Protein AF-A0A0B6YFX5-F1 (afdb_monomer_lite)

InterPro domains:
  IPR004012 RUN domain [PF02759] (64-202)
  IPR004012 RUN domain [PS50826] (56-204)
  IPR037213 RUN domain superfamily [G3DSA:1.20.58.900] (8-102)
  IPR037213 RUN domain superfamily [G3DSA:1.20.58.900] (124-204)
  IPR037213 RUN domain superfamily [SSF140741] (17-202)
  IPR047278 DENN domain-containing protein 5A/B [PTHR46070] (10-203)

Sequence (204 aa):
VCSSDLAGIAQIAQTNWKFVETLLKECKTKTKKMLVEKMGQEAVELGHSDANITGVEENTLIASLCDLLERIWSHGLQTKKGKSAVWSHLLSYQEVEECNEMNKPVDPKTLTPDLSISGPDPDKQEKNHEKTHRRKGSQGRIELPVLRPMPKSLLSDMKKIQQMSDIHTDVGKTRALIRLALERKMLSVYLKQLLSDTDLLRSL

Foldseek 3Di:
DDPVVVVVVVVVVVVLVVVVVVLVVVLVVLVVVLVCLVVVCVVCVVDDDDPVVSVVVNLVSLVVVLVSVQCVQPPPDPDDDFPGSVLVLLVVVLVVVVVVVVPPPPPPPPDDPPPDDDDDDDDDDDDDDDDDDDPDDPPPPVPDPPPDPDDPDLNVLLVVLVPDPVQDGSSSSSSSSSVVCVVVVNNVVNVCSSVVPVVSSVVD

Structure (mmCIF, N/CA/C/O backbone):
data_AF-A0A0B6YFX5-F1
#
_entry.id   AF-A0A0B6YFX5-F1
#
loop_
_atom_site.group_PDB
_atom_site.id
_atom_site.type_symbol
_atom_site.label_atom_id
_atom_site.label_alt_id
_atom_site.label_comp_id
_atom_site.label_asym_id
_atom_site.label_entity_id
_atom_site.label_seq_id
_atom_site.pdbx_PDB_ins_code
_atom_site.Cartn_x
_atom_site.Cartn_y
_atom_site.Cartn_z
_atom_site.occupancy
_atom_site.B_iso_or_equiv
_atom_site.auth_seq_id
_atom_site.auth_comp_id
_atom_site.auth_asym_id
_atom_site.auth_atom_id
_atom_site.pdbx_PDB_model_num
ATOM 1 N N . VAL A 1 1 ? 2.478 -5.183 -39.245 1.00 51.78 1 VAL A N 1
ATOM 2 C CA . VAL A 1 1 ? 3.367 -5.112 -38.064 1.00 51.78 1 VAL A CA 1
ATOM 3 C C . VAL A 1 1 ? 4.676 -5.758 -38.473 1.00 51.78 1 VAL A C 1
ATOM 5 O O . VAL A 1 1 ? 4.645 -6.918 -38.871 1.00 51.78 1 VAL A O 1
ATOM 8 N N . CYS A 1 2 ? 5.769 -5.001 -38.540 1.00 58.41 2 CYS A N 1
ATOM 9 C CA . CYS A 1 2 ? 7.053 -5.517 -39.022 1.00 58.41 2 CYS A CA 1
ATOM 10 C C . CYS A 1 2 ? 7.667 -6.457 -37.967 1.00 58.41 2 CYS A C 1
ATOM 12 O O . CYS A 1 2 ? 7.432 -6.275 -36.774 1.00 58.41 2 CYS A O 1
ATOM 14 N N . SER A 1 3 ? 8.467 -7.455 -38.365 1.00 61.69 3 SER A N 1
ATOM 15 C CA . SER A 1 3 ? 9.110 -8.401 -37.426 1.00 61.69 3 SER A CA 1
ATOM 16 C C . SER A 1 3 ? 9.966 -7.717 -36.346 1.00 61.69 3 SER A C 1
ATOM 18 O O . SER A 1 3 ? 10.130 -8.262 -35.257 1.00 61.69 3 SER A O 1
ATOM 20 N N . SER A 1 4 ? 10.463 -6.508 -36.618 1.00 62.56 4 SER A N 1
ATOM 21 C CA . SER A 1 4 ? 11.172 -5.640 -35.671 1.00 62.56 4 SER A CA 1
ATOM 22 C C . SER A 1 4 ? 10.288 -5.121 -34.528 1.00 62.56 4 SER A C 1
ATOM 24 O O . SER A 1 4 ? 10.755 -5.031 -33.394 1.00 62.56 4 SER A O 1
ATOM 26 N N . ASP A 1 5 ? 9.005 -4.848 -34.783 1.00 66.38 5 ASP A N 1
ATOM 27 C CA . ASP A 1 5 ? 8.073 -4.330 -33.770 1.00 66.38 5 ASP A CA 1
ATOM 28 C C . ASP A 1 5 ? 7.673 -5.427 -32.776 1.00 66.38 5 ASP A C 1
ATOM 30 O O . ASP A 1 5 ? 7.571 -5.188 -31.573 1.00 66.38 5 ASP A O 1
ATOM 34 N N . LEU A 1 6 ? 7.509 -6.663 -33.260 1.00 70.75 6 LEU A N 1
ATOM 35 C CA . LEU A 1 6 ? 7.171 -7.811 -32.416 1.00 70.75 6 LEU A CA 1
ATOM 36 C C . LEU A 1 6 ? 8.328 -8.193 -31.477 1.00 70.75 6 LEU A C 1
ATOM 38 O O . LEU A 1 6 ? 8.091 -8.535 -30.319 1.00 70.75 6 LEU A O 1
ATOM 42 N N . ALA A 1 7 ? 9.575 -8.078 -31.946 1.00 72.75 7 ALA A N 1
ATOM 43 C CA . ALA A 1 7 ? 10.765 -8.270 -31.117 1.00 72.75 7 ALA A CA 1
ATOM 44 C C . ALA A 1 7 ? 10.886 -7.191 -30.024 1.00 72.75 7 ALA A C 1
ATOM 46 O O . ALA A 1 7 ? 11.187 -7.514 -28.874 1.00 72.75 7 ALA A O 1
ATOM 47 N N . GLY A 1 8 ? 10.573 -5.930 -30.350 1.00 74.31 8 GLY A N 1
ATOM 48 C CA . GLY A 1 8 ? 10.506 -4.841 -29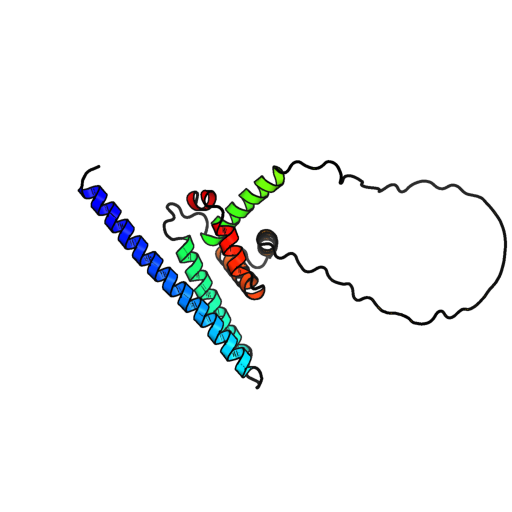.371 1.00 74.31 8 GLY A CA 1
ATOM 49 C C . GLY A 1 8 ? 9.449 -5.084 -28.288 1.00 74.31 8 GLY A C 1
ATOM 50 O O . GLY A 1 8 ? 9.747 -4.976 -27.099 1.00 74.31 8 GLY A O 1
ATOM 51 N N . ILE A 1 9 ? 8.240 -5.504 -28.679 1.00 77.50 9 ILE A N 1
ATOM 52 C CA . ILE A 1 9 ? 7.153 -5.849 -27.744 1.00 77.50 9 ILE A CA 1
ATOM 53 C C . ILE A 1 9 ? 7.555 -7.024 -26.838 1.00 77.50 9 ILE A C 1
ATOM 55 O O . ILE A 1 9 ? 7.334 -6.973 -25.626 1.00 77.50 9 ILE A O 1
ATOM 59 N N . ALA A 1 10 ? 8.195 -8.058 -27.392 1.00 74.56 10 ALA A N 1
ATOM 60 C CA . ALA A 1 10 ? 8.667 -9.210 -26.624 1.00 74.56 10 ALA A CA 1
ATOM 61 C C . ALA A 1 10 ? 9.759 -8.830 -25.606 1.00 74.56 10 ALA A C 1
ATOM 63 O O . ALA A 1 10 ? 9.741 -9.303 -24.468 1.00 74.56 10 ALA A O 1
ATOM 64 N N . GLN A 1 11 ? 10.676 -7.933 -25.975 1.00 78.50 11 GLN A N 1
ATOM 65 C CA . GLN A 1 11 ? 11.730 -7.450 -25.082 1.00 78.50 11 GLN A CA 1
ATOM 66 C C . GLN A 1 11 ? 11.170 -6.585 -23.939 1.00 78.50 11 GLN A C 1
ATOM 68 O O . GLN A 1 11 ? 11.599 -6.717 -22.786 1.00 78.50 11 GLN A O 1
ATOM 73 N N . ILE A 1 12 ? 10.176 -5.739 -24.228 1.00 77.31 12 ILE A N 1
ATOM 74 C CA . ILE A 1 12 ? 9.452 -4.959 -23.214 1.00 77.31 12 ILE A CA 1
ATOM 75 C C . ILE A 1 12 ? 8.723 -5.905 -22.251 1.00 77.31 12 ILE A C 1
ATOM 77 O O . ILE A 1 12 ? 8.867 -5.776 -21.036 1.00 77.31 12 ILE A O 1
ATOM 81 N N . ALA A 1 13 ? 8.019 -6.915 -22.771 1.00 77.56 13 ALA A N 1
ATOM 82 C CA . ALA A 1 13 ? 7.333 -7.914 -21.953 1.00 77.56 13 ALA A CA 1
ATOM 83 C C . ALA A 1 13 ? 8.302 -8.696 -21.048 1.00 77.56 13 ALA A C 1
ATOM 85 O O . ALA A 1 13 ? 8.028 -8.883 -19.862 1.00 77.56 13 ALA A O 1
ATOM 86 N N . GLN A 1 14 ? 9.468 -9.094 -21.566 1.00 75.75 14 GLN A N 1
ATOM 87 C CA . GLN A 1 14 ? 10.497 -9.785 -20.785 1.00 75.75 14 GLN A CA 1
ATOM 88 C C . GLN A 1 14 ? 11.071 -8.900 -19.667 1.00 75.75 14 GLN A C 1
ATOM 90 O O . GLN A 1 14 ? 11.333 -9.380 -18.561 1.00 75.75 14 GLN A O 1
ATOM 95 N N . THR A 1 15 ? 11.259 -7.610 -19.942 1.00 78.62 15 THR A N 1
ATOM 96 C CA . THR A 1 15 ? 11.746 -6.637 -18.954 1.00 78.62 15 THR A CA 1
ATOM 97 C C . THR A 1 15 ? 10.712 -6.428 -17.848 1.00 78.62 15 THR A C 1
ATOM 99 O O . THR A 1 15 ? 11.051 -6.513 -16.666 1.00 78.62 15 THR A O 1
ATOM 102 N N . ASN A 1 16 ? 9.440 -6.273 -18.222 1.00 79.50 16 ASN A N 1
ATOM 103 C CA . ASN A 1 16 ? 8.329 -6.150 -17.279 1.00 79.50 16 ASN A CA 1
ATOM 104 C C . ASN A 1 16 ? 8.193 -7.405 -16.406 1.00 79.50 16 ASN A C 1
ATOM 106 O O . ASN A 1 16 ? 8.024 -7.298 -15.194 1.00 79.50 16 ASN A O 1
ATOM 110 N N . TRP A 1 17 ? 8.333 -8.600 -16.988 1.00 81.88 17 TRP A N 1
ATOM 111 C CA . TRP A 1 17 ? 8.275 -9.854 -16.234 1.00 81.88 17 TRP A CA 1
ATOM 112 C C . TRP A 1 17 ? 9.372 -9.947 -15.166 1.00 81.88 17 TRP A C 1
ATOM 114 O O . TRP A 1 17 ? 9.088 -10.254 -14.008 1.00 81.88 17 TRP A O 1
ATOM 124 N N . LYS A 1 18 ? 10.622 -9.621 -15.519 1.00 83.62 18 LYS A N 1
ATOM 125 C CA . LYS A 1 18 ? 11.747 -9.600 -14.564 1.00 83.62 18 LYS A CA 1
ATOM 126 C C . LYS A 1 18 ? 11.529 -8.594 -13.432 1.00 83.62 18 LYS A C 1
ATOM 128 O O . LYS A 1 18 ? 11.888 -8.865 -12.282 1.00 83.62 18 LYS A O 1
ATOM 133 N N . PHE A 1 19 ? 10.929 -7.447 -13.741 1.00 80.50 19 PHE A N 1
ATOM 134 C CA . PHE A 1 19 ? 10.575 -6.450 -12.737 1.00 80.50 19 PHE A CA 1
ATOM 135 C C . PHE A 1 19 ? 9.508 -6.982 -11.770 1.00 80.50 19 PHE A C 1
ATOM 137 O O . PHE A 1 19 ? 9.697 -6.919 -10.555 1.00 80.50 19 PHE A O 1
ATOM 144 N N . VAL A 1 20 ? 8.439 -7.594 -12.290 1.00 83.56 20 VAL A N 1
ATOM 145 C CA . VAL A 1 20 ? 7.385 -8.223 -11.475 1.00 83.56 20 VAL A CA 1
ATOM 146 C C . VAL A 1 20 ? 7.952 -9.330 -10.584 1.00 83.56 20 VAL A C 1
ATOM 148 O O . VAL A 1 20 ? 7.633 -9.387 -9.397 1.00 83.56 20 VAL A O 1
ATOM 151 N N . GLU A 1 21 ? 8.839 -10.178 -11.109 1.00 83.12 21 GLU A N 1
ATOM 152 C CA . GLU A 1 21 ? 9.480 -11.235 -10.320 1.00 83.12 21 GLU A CA 1
ATOM 153 C C . GLU A 1 21 ? 10.307 -10.656 -9.159 1.00 83.12 21 GLU A C 1
ATOM 155 O O . GLU A 1 21 ? 10.260 -11.160 -8.033 1.00 83.12 21 GLU A O 1
ATOM 160 N N . THR A 1 22 ? 11.029 -9.564 -9.417 1.00 84.62 22 THR A N 1
ATOM 161 C CA . THR A 1 22 ? 11.789 -8.835 -8.393 1.00 84.62 22 THR A CA 1
ATOM 162 C C . THR A 1 22 ? 10.863 -8.277 -7.314 1.00 84.62 22 THR A C 1
ATOM 164 O O . THR A 1 22 ? 11.087 -8.530 -6.129 1.00 84.62 22 THR A O 1
ATOM 167 N N . LEU A 1 23 ? 9.775 -7.606 -7.702 1.00 80.38 23 LEU A N 1
ATOM 168 C CA . LEU A 1 23 ? 8.783 -7.078 -6.759 1.00 80.38 23 LEU A CA 1
ATOM 169 C C . LEU A 1 23 ? 8.149 -8.178 -5.902 1.00 80.38 23 LEU A C 1
ATOM 171 O O . LEU A 1 23 ? 7.944 -7.989 -4.701 1.00 80.38 23 LEU A O 1
ATOM 175 N N . LEU A 1 24 ? 7.871 -9.344 -6.488 1.00 80.00 24 LEU A N 1
ATOM 176 C CA . LEU A 1 24 ? 7.297 -10.475 -5.763 1.00 80.00 24 LEU A CA 1
ATOM 177 C C . LEU A 1 24 ? 8.280 -11.039 -4.726 1.00 80.00 24 LEU A C 1
ATOM 179 O O . LEU A 1 24 ? 7.893 -11.314 -3.585 1.00 80.00 24 LEU A O 1
ATOM 183 N N . LYS A 1 25 ? 9.562 -11.172 -5.091 1.00 83.81 25 LYS A N 1
ATOM 184 C CA . LYS A 1 25 ? 10.632 -11.581 -4.164 1.00 83.81 25 LYS A CA 1
ATOM 185 C C . LYS A 1 25 ? 10.799 -10.574 -3.028 1.00 83.81 25 LYS A C 1
ATOM 187 O O . LYS A 1 25 ? 10.916 -10.979 -1.867 1.00 83.81 25 LYS A O 1
ATOM 192 N N . GLU A 1 26 ? 10.761 -9.279 -3.333 1.00 81.75 26 GLU A N 1
ATOM 193 C CA . GLU A 1 26 ? 10.805 -8.213 -2.330 1.00 81.75 26 GLU A CA 1
ATOM 194 C C . GLU A 1 26 ? 9.597 -8.267 -1.389 1.00 81.75 26 GLU A C 1
ATOM 196 O O . GLU A 1 26 ? 9.778 -8.200 -0.174 1.00 81.75 26 GLU A O 1
ATOM 201 N N . CYS A 1 27 ? 8.386 -8.460 -1.921 1.00 82.12 27 CYS A N 1
ATOM 202 C CA . CYS A 1 27 ? 7.162 -8.595 -1.131 1.00 82.12 27 CYS A CA 1
ATOM 203 C C . CYS A 1 27 ? 7.275 -9.756 -0.140 1.00 82.12 27 CYS A C 1
ATOM 205 O O . CYS A 1 27 ? 7.153 -9.556 1.070 1.00 82.12 27 CYS A O 1
ATOM 207 N N . LYS A 1 28 ? 7.633 -10.948 -0.633 1.00 81.06 28 LYS A N 1
ATOM 208 C CA . LYS A 1 28 ? 7.832 -12.139 0.201 1.00 81.06 28 LYS A CA 1
ATOM 209 C C . LYS A 1 28 ? 8.868 -11.899 1.300 1.00 81.06 28 LYS A C 1
ATOM 211 O O . LYS A 1 28 ? 8.647 -12.274 2.451 1.00 81.06 28 LYS A O 1
ATOM 216 N N . THR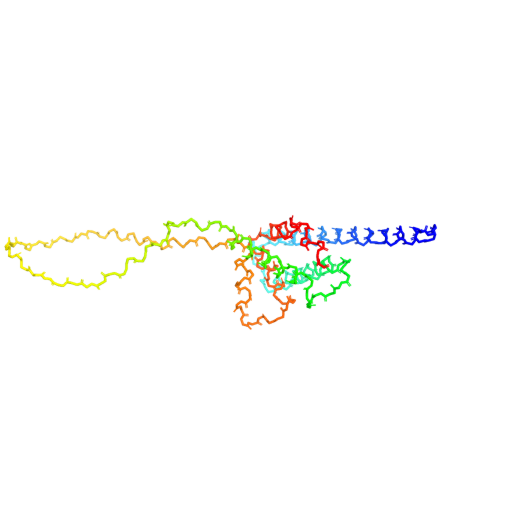 A 1 29 ? 9.994 -11.280 0.950 1.00 82.25 29 THR A N 1
ATOM 217 C CA . THR A 1 29 ? 11.095 -11.022 1.888 1.00 82.25 29 THR A CA 1
ATOM 218 C C . THR A 1 29 ? 10.681 -10.027 2.967 1.00 82.25 29 THR A C 1
ATOM 220 O O . THR A 1 29 ? 10.908 -10.286 4.149 1.00 82.25 29 THR A O 1
ATOM 223 N N . LYS A 1 30 ? 10.015 -8.929 2.593 1.00 83.12 30 LYS A N 1
ATOM 224 C CA . LYS A 1 30 ? 9.526 -7.919 3.541 1.00 83.12 30 LYS A CA 1
ATOM 225 C C . LYS A 1 30 ? 8.467 -8.486 4.478 1.00 83.12 30 LYS A C 1
ATOM 227 O O . LYS A 1 30 ? 8.591 -8.305 5.684 1.00 83.12 30 LYS A O 1
ATOM 232 N N . THR A 1 31 ? 7.487 -9.229 3.962 1.00 83.31 31 THR A N 1
ATOM 233 C CA . THR A 1 31 ? 6.466 -9.873 4.802 1.00 83.31 31 THR A CA 1
ATOM 234 C C . THR A 1 31 ? 7.090 -10.879 5.764 1.00 83.31 31 THR A C 1
ATOM 236 O O . THR A 1 31 ? 6.763 -10.866 6.948 1.00 83.31 31 THR A O 1
ATOM 239 N N . LYS A 1 32 ? 8.029 -11.713 5.293 1.00 83.12 32 LYS A N 1
ATOM 240 C CA . LYS A 1 32 ? 8.751 -12.647 6.167 1.00 83.12 32 LYS A CA 1
ATOM 241 C C . LYS A 1 32 ? 9.506 -11.901 7.264 1.00 83.12 32 LYS A C 1
ATOM 243 O O . LYS A 1 32 ? 9.400 -12.299 8.417 1.00 83.12 32 LYS A O 1
ATOM 248 N N . LYS A 1 33 ? 10.229 -10.830 6.922 1.00 82.31 33 LYS A N 1
ATOM 249 C CA . LYS A 1 33 ? 10.948 -10.016 7.907 1.00 82.31 33 LYS A CA 1
ATOM 250 C C . LYS A 1 33 ? 9.983 -9.443 8.947 1.00 82.31 33 LYS A C 1
ATOM 252 O O . LYS A 1 33 ? 10.187 -9.681 10.124 1.00 82.31 33 LYS A O 1
ATOM 257 N N . MET A 1 34 ? 8.886 -8.812 8.525 1.00 82.94 34 MET A N 1
ATOM 258 C CA . MET A 1 34 ? 7.868 -8.286 9.449 1.00 82.94 34 MET A CA 1
ATOM 259 C C . MET A 1 34 ? 7.321 -9.346 10.415 1.00 82.94 34 MET A C 1
ATOM 261 O O . MET A 1 34 ? 7.100 -9.042 11.581 1.00 82.94 34 MET A O 1
ATOM 265 N N . LEU A 1 35 ? 7.115 -10.585 9.956 1.00 81.31 35 LEU A N 1
ATOM 266 C CA . LEU A 1 35 ? 6.654 -11.682 10.813 1.00 81.31 35 LEU A CA 1
ATOM 267 C C . LEU A 1 35 ? 7.738 -12.181 11.773 1.00 81.31 35 LEU A C 1
ATOM 269 O O . LEU A 1 35 ? 7.441 -12.409 12.939 1.00 81.31 35 LEU A O 1
ATOM 273 N N . VAL A 1 36 ? 8.975 -12.353 11.296 1.00 80.12 36 VAL A N 1
ATOM 274 C CA . VAL A 1 36 ? 10.094 -12.837 12.121 1.00 80.12 36 VAL A CA 1
ATOM 275 C C . VAL A 1 36 ? 10.438 -11.836 13.216 1.00 80.12 36 VAL A C 1
ATOM 277 O O . VAL A 1 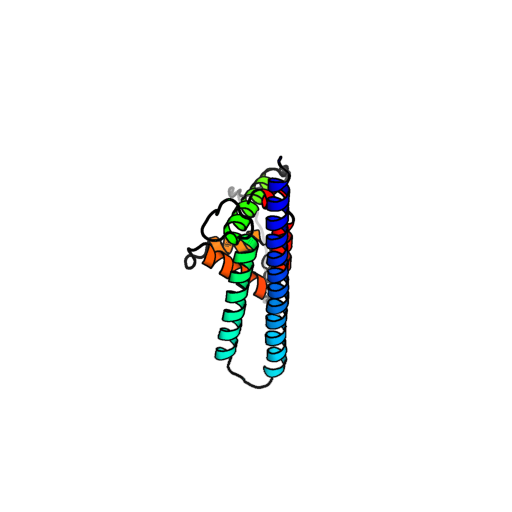36 ? 10.565 -12.255 14.357 1.00 80.12 36 VAL A O 1
ATOM 280 N N . GLU A 1 37 ? 10.527 -10.543 12.896 1.00 73.94 37 GLU A N 1
ATOM 281 C CA . GLU A 1 37 ? 10.770 -9.496 13.900 1.00 73.94 37 GLU A CA 1
ATOM 282 C C . GLU A 1 37 ? 9.645 -9.494 14.945 1.00 73.94 37 GLU A C 1
ATOM 284 O O . GLU A 1 37 ? 9.906 -9.508 16.142 1.00 73.94 37 GLU A O 1
ATOM 289 N N . LYS A 1 38 ? 8.380 -9.603 14.509 1.00 72.19 38 LYS A N 1
ATOM 290 C CA . LYS A 1 38 ? 7.233 -9.660 15.425 1.00 72.19 38 LYS A CA 1
ATOM 291 C C . LYS A 1 38 ? 7.245 -10.900 16.329 1.00 72.19 38 LYS A C 1
ATOM 293 O O . LYS A 1 38 ? 6.971 -10.785 17.515 1.00 72.19 38 LYS A O 1
ATOM 298 N N . MET A 1 39 ? 7.582 -12.075 15.794 1.00 65.31 39 MET A N 1
ATOM 299 C CA . MET A 1 39 ? 7.657 -13.322 16.571 1.00 65.31 39 MET A CA 1
ATOM 300 C C . MET A 1 39 ? 8.883 -13.382 17.492 1.00 65.31 39 MET A C 1
ATOM 302 O O . MET A 1 39 ? 8.775 -13.852 18.620 1.00 65.31 39 MET A O 1
ATOM 306 N N . GLY A 1 40 ? 10.048 -12.928 17.019 1.00 62.69 40 GLY A N 1
ATOM 307 C CA . GLY A 1 40 ? 11.262 -12.819 17.831 1.00 62.69 40 GLY A CA 1
ATOM 308 C C . GLY A 1 40 ? 11.058 -11.862 19.001 1.00 62.69 40 GLY A C 1
ATOM 309 O O . GLY A 1 40 ? 11.519 -12.139 20.103 1.00 62.69 40 GLY A O 1
ATOM 310 N N . GLN A 1 41 ? 10.276 -10.805 18.783 1.00 60.75 41 GLN A N 1
ATOM 311 C CA . GLN A 1 41 ? 9.894 -9.860 19.819 1.00 60.75 41 GLN A CA 1
ATOM 312 C C . GLN A 1 41 ? 8.892 -10.446 20.822 1.00 60.75 41 GLN A C 1
ATOM 314 O O . GLN A 1 41 ? 9.146 -10.348 22.017 1.00 60.75 41 GLN A O 1
ATOM 319 N N . GLU A 1 42 ? 7.818 -11.115 20.379 1.00 57.00 42 GLU A N 1
ATOM 320 C CA . GLU A 1 42 ? 6.856 -11.782 21.285 1.00 57.00 42 GLU A CA 1
ATOM 321 C C . GLU A 1 42 ? 7.544 -12.829 22.193 1.00 57.00 42 GLU A C 1
ATOM 323 O O . GLU A 1 42 ? 7.102 -13.070 23.315 1.00 57.00 42 GLU A O 1
ATOM 328 N N . ALA A 1 43 ? 8.658 -13.422 21.742 1.00 56.66 43 ALA A N 1
ATOM 329 C CA . ALA A 1 43 ? 9.479 -14.334 22.541 1.00 56.66 43 ALA A CA 1
ATOM 330 C C . ALA A 1 43 ? 10.387 -13.627 23.575 1.00 56.66 43 ALA A C 1
ATOM 332 O O . ALA A 1 43 ? 10.733 -14.235 24.588 1.00 56.66 43 ALA A O 1
ATOM 333 N N . VAL A 1 44 ? 10.772 -12.366 23.339 1.00 53.66 44 VAL A N 1
ATOM 334 C CA . VAL A 1 44 ? 11.653 -11.561 24.212 1.00 53.66 44 VAL A CA 1
ATOM 335 C C . VAL A 1 44 ? 10.856 -10.673 25.179 1.00 53.66 44 VAL A C 1
ATOM 337 O O . VAL A 1 44 ? 11.320 -10.414 26.285 1.00 53.66 44 VAL A O 1
ATOM 340 N N . GLU A 1 45 ? 9.626 -10.277 24.839 1.00 54.19 45 GLU A N 1
ATOM 341 C CA . GLU A 1 45 ? 8.757 -9.382 25.633 1.00 54.19 45 GLU A CA 1
ATOM 342 C C . GLU A 1 45 ? 8.329 -9.948 27.007 1.00 54.19 45 GLU A C 1
ATOM 344 O O . GLU A 1 45 ? 7.735 -9.244 27.821 1.00 54.19 45 GLU A O 1
ATOM 349 N N . LEU A 1 46 ? 8.696 -11.197 27.316 1.00 56.31 46 LEU A N 1
ATOM 350 C CA . LEU A 1 46 ? 8.611 -11.789 28.657 1.00 56.31 46 LEU A CA 1
ATOM 351 C C . LEU A 1 46 ? 9.753 -11.347 29.602 1.00 56.31 46 LEU A C 1
ATOM 353 O O . LEU A 1 46 ? 9.728 -11.691 30.785 1.00 56.31 46 LEU A O 1
ATOM 357 N N . GLY A 1 47 ? 10.729 -10.567 29.122 1.00 58.72 47 GLY A N 1
ATOM 358 C CA . GLY A 1 47 ? 11.778 -9.929 29.920 1.00 58.72 47 GLY A CA 1
ATOM 359 C C . GLY A 1 47 ? 12.055 -8.506 29.426 1.00 58.72 47 GLY A C 1
ATOM 360 O O . GLY A 1 47 ? 12.608 -8.327 28.347 1.00 58.72 47 GLY A O 1
ATOM 361 N N . HIS A 1 48 ? 11.644 -7.503 30.212 1.00 64.44 48 HIS A N 1
ATOM 362 C CA . HIS A 1 48 ? 11.727 -6.056 29.941 1.00 64.44 48 HIS A CA 1
ATOM 363 C C . HIS A 1 48 ? 12.775 -5.626 28.896 1.00 64.44 48 HIS A C 1
ATOM 365 O O . HIS A 1 48 ? 13.974 -5.666 29.166 1.00 64.44 48 HIS A O 1
ATOM 371 N N . SER A 1 49 ? 12.313 -5.153 27.736 1.00 47.78 49 SER A N 1
ATOM 372 C CA . SER A 1 49 ? 13.135 -4.461 26.735 1.00 47.78 49 SER A CA 1
ATOM 373 C C . SER A 1 49 ? 12.333 -3.311 26.115 1.00 47.78 49 SER A C 1
ATOM 375 O O . SER A 1 49 ? 11.149 -3.464 25.821 1.00 47.78 49 SER A O 1
ATOM 377 N N . ASP A 1 50 ? 12.975 -2.153 25.967 1.00 48.81 50 ASP A N 1
ATOM 378 C CA . ASP A 1 50 ? 12.383 -0.846 25.665 1.00 48.81 50 ASP A CA 1
ATOM 379 C C . ASP A 1 50 ? 11.511 -0.796 24.396 1.00 48.81 50 ASP A C 1
ATOM 381 O O . ASP A 1 50 ? 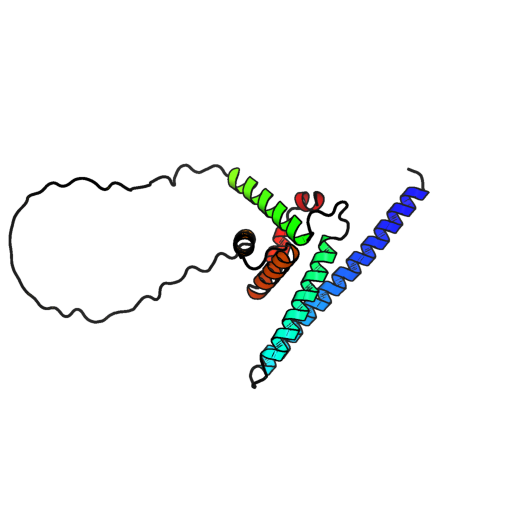11.996 -0.942 23.271 1.00 48.81 50 ASP A O 1
ATOM 385 N N . ALA A 1 51 ? 10.234 -0.433 24.565 1.00 52.31 51 ALA A N 1
ATOM 386 C CA . ALA A 1 51 ? 9.269 -0.200 23.481 1.00 52.31 51 ALA A CA 1
ATOM 387 C C . ALA A 1 51 ? 9.693 0.896 22.469 1.00 52.31 51 ALA A C 1
ATOM 389 O O . ALA A 1 51 ? 9.119 1.019 21.385 1.00 52.31 51 ALA A O 1
ATOM 390 N N . ASN A 1 52 ? 10.700 1.710 22.805 1.00 50.09 52 ASN A N 1
ATOM 391 C CA . ASN A 1 52 ? 11.143 2.838 21.984 1.00 50.09 52 ASN A CA 1
ATOM 392 C C . ASN A 1 52 ? 12.037 2.440 20.797 1.00 50.09 52 ASN A C 1
ATOM 394 O O . ASN A 1 52 ? 12.007 3.130 19.780 1.00 50.09 52 ASN A O 1
ATOM 398 N N . ILE A 1 53 ? 12.823 1.362 20.895 1.00 53.09 53 ILE A N 1
ATOM 399 C CA . ILE A 1 53 ? 13.693 0.906 19.790 1.00 53.09 53 ILE A CA 1
ATOM 400 C C . ILE A 1 53 ? 12.872 0.072 18.792 1.00 53.09 53 ILE A C 1
ATOM 402 O O . ILE A 1 53 ? 12.978 0.255 17.578 1.00 53.09 53 ILE A O 1
ATOM 406 N N . THR A 1 54 ? 11.955 -0.751 19.301 1.00 58.84 54 THR A N 1
ATOM 407 C CA . THR A 1 54 ? 11.080 -1.637 18.516 1.00 58.84 54 THR A CA 1
ATOM 408 C C . THR A 1 54 ? 10.050 -0.871 17.680 1.00 58.84 54 THR A C 1
ATOM 410 O O . THR A 1 54 ? 9.821 -1.204 16.515 1.00 58.84 54 THR A O 1
ATOM 413 N N . GLY A 1 55 ? 9.494 0.225 18.210 1.00 66.44 55 GLY A N 1
ATOM 414 C CA . GLY A 1 55 ? 8.569 1.083 17.462 1.00 66.44 55 GLY A CA 1
ATOM 415 C C . GLY A 1 55 ? 9.201 1.750 16.231 1.00 66.44 55 GLY A C 1
ATOM 416 O O . GLY A 1 55 ? 8.522 1.969 15.223 1.00 66.44 55 GLY A O 1
ATOM 417 N N . VAL A 1 56 ? 10.506 2.048 16.268 1.00 75.81 56 VAL A N 1
ATOM 418 C CA . VAL A 1 56 ? 11.238 2.655 15.139 1.00 75.81 56 VAL A CA 1
ATOM 419 C C . VAL A 1 56 ? 11.479 1.634 14.025 1.00 75.81 56 VAL A C 1
ATOM 421 O O . VAL A 1 56 ? 11.294 1.947 12.841 1.00 75.81 56 VAL A O 1
ATOM 424 N N . GLU A 1 57 ? 11.837 0.402 14.383 1.00 77.56 57 GLU A N 1
ATOM 425 C CA . GLU A 1 57 ? 12.038 -0.684 13.421 1.00 77.56 57 GLU A CA 1
ATOM 426 C C . GLU A 1 57 ? 10.727 -1.081 12.735 1.00 77.56 57 GLU A C 1
ATOM 428 O O . GLU A 1 57 ? 10.678 -1.164 11.502 1.00 77.56 57 GLU A O 1
ATOM 433 N N . GLU A 1 58 ? 9.634 -1.217 13.493 1.00 78.25 58 GLU A N 1
ATOM 434 C CA . GLU A 1 58 ? 8.304 -1.482 12.935 1.00 78.25 58 GLU A CA 1
ATOM 435 C C . GLU A 1 58 ? 7.875 -0.370 11.966 1.00 78.25 58 GLU A C 1
ATOM 437 O O . GLU A 1 58 ? 7.421 -0.643 10.849 1.00 78.25 58 GLU A O 1
ATOM 442 N N . ASN A 1 59 ? 8.072 0.898 12.340 1.00 85.81 59 ASN A N 1
ATOM 443 C CA . ASN A 1 59 ? 7.734 2.032 11.481 1.00 85.81 59 ASN A CA 1
ATOM 444 C C . ASN A 1 59 ? 8.532 2.013 10.169 1.00 85.81 59 ASN A C 1
ATOM 446 O O . ASN A 1 59 ? 7.973 2.242 9.094 1.00 85.81 59 ASN A O 1
ATOM 450 N N . THR A 1 60 ? 9.815 1.657 10.239 1.00 88.88 60 THR A N 1
ATOM 451 C CA . THR A 1 60 ? 10.683 1.523 9.062 1.00 88.88 60 THR A CA 1
ATOM 452 C C . THR A 1 60 ? 10.214 0.392 8.144 1.00 88.88 60 THR A C 1
ATOM 454 O O . THR A 1 60 ? 10.167 0.554 6.920 1.00 88.88 60 THR A O 1
ATOM 457 N N . LEU A 1 61 ? 9.807 -0.749 8.709 1.00 85.81 61 LEU A N 1
ATOM 458 C CA . LEU A 1 61 ? 9.268 -1.866 7.932 1.00 85.81 61 LEU A CA 1
ATOM 459 C C . LEU A 1 61 ? 7.969 -1.481 7.220 1.00 85.81 61 LEU A C 1
ATOM 461 O O . LEU A 1 61 ? 7.856 -1.725 6.013 1.00 85.81 61 LEU A O 1
ATOM 465 N N . ILE A 1 62 ? 7.042 -0.827 7.926 1.00 89.00 62 ILE A N 1
ATOM 466 C CA . ILE A 1 62 ? 5.774 -0.335 7.368 1.00 89.00 62 ILE A CA 1
ATOM 467 C C . ILE A 1 62 ? 6.031 0.684 6.256 1.00 89.00 62 ILE A C 1
ATOM 469 O O . ILE A 1 62 ? 5.441 0.563 5.182 1.00 89.00 62 ILE A O 1
ATOM 473 N N . ALA A 1 63 ? 6.933 1.647 6.465 1.00 91.12 63 ALA A N 1
ATOM 474 C CA . ALA A 1 63 ? 7.305 2.621 5.440 1.00 91.12 63 ALA A CA 1
ATOM 475 C C . ALA A 1 63 ? 7.821 1.917 4.176 1.00 91.12 63 ALA A C 1
ATOM 477 O O . ALA A 1 63 ? 7.323 2.157 3.077 1.00 91.12 63 ALA A O 1
ATOM 478 N N . SER A 1 64 ? 8.730 0.952 4.344 1.00 90.44 64 SER A N 1
ATOM 479 C CA . SER A 1 64 ? 9.298 0.202 3.223 1.00 90.44 64 SER A CA 1
ATOM 480 C C . SER A 1 64 ? 8.280 -0.690 2.496 1.00 90.44 64 SER A C 1
ATOM 482 O O . SER A 1 64 ? 8.449 -0.974 1.307 1.00 90.44 64 SER A O 1
ATOM 484 N N . LEU A 1 65 ? 7.241 -1.159 3.196 1.00 89.88 65 LEU A N 1
ATOM 485 C CA . LEU A 1 65 ? 6.120 -1.881 2.598 1.00 89.88 65 LEU A CA 1
ATOM 486 C C . LEU A 1 65 ? 5.244 -0.930 1.780 1.00 89.88 65 LEU A C 1
ATOM 488 O O . LEU A 1 65 ? 4.872 -1.276 0.662 1.00 89.88 65 LEU A O 1
ATOM 492 N N . CYS A 1 66 ? 4.952 0.262 2.305 1.00 93.06 66 CYS A N 1
ATOM 493 C CA . CYS A 1 66 ? 4.184 1.277 1.586 1.00 93.06 66 CYS A CA 1
ATOM 494 C C . CYS A 1 66 ? 4.880 1.666 0.277 1.00 93.06 66 CYS A C 1
ATOM 496 O O . CYS A 1 66 ? 4.241 1.665 -0.769 1.00 93.06 66 CYS A O 1
ATOM 498 N N . ASP A 1 67 ? 6.192 1.902 0.308 1.00 92.69 67 ASP A N 1
ATOM 499 C CA . ASP A 1 67 ? 6.955 2.253 -0.896 1.00 92.69 67 ASP A CA 1
ATOM 500 C C . ASP A 1 67 ? 7.024 1.086 -1.904 1.00 92.69 67 ASP A C 1
ATOM 502 O O . ASP A 1 67 ? 7.058 1.296 -3.117 1.00 92.69 67 ASP A O 1
ATOM 506 N N . LEU A 1 68 ? 7.031 -0.168 -1.430 1.00 90.75 68 LEU A N 1
ATOM 507 C CA . LEU A 1 68 ? 6.924 -1.337 -2.308 1.00 90.75 68 LEU A CA 1
ATOM 508 C C . LEU A 1 68 ? 5.543 -1.419 -2.973 1.00 90.75 68 LEU A C 1
ATOM 510 O O . LEU A 1 68 ? 5.475 -1.633 -4.180 1.00 90.75 68 LEU A O 1
ATOM 514 N N . LEU A 1 69 ? 4.460 -1.245 -2.213 1.00 90.56 69 LEU A N 1
ATOM 515 C CA . LEU A 1 69 ? 3.101 -1.245 -2.759 1.00 90.56 69 LEU A CA 1
ATOM 516 C C . LEU A 1 69 ? 2.927 -0.108 -3.770 1.00 90.56 69 LEU A C 1
ATOM 518 O O . LEU A 1 69 ? 2.417 -0.332 -4.860 1.00 90.56 69 LEU A O 1
ATOM 522 N N . GLU A 1 70 ? 3.455 1.077 -3.486 1.00 93.00 70 GLU A N 1
ATOM 523 C CA . GLU A 1 70 ? 3.415 2.199 -4.424 1.00 93.00 70 GLU A CA 1
ATOM 524 C C . GLU A 1 70 ? 4.123 1.870 -5.750 1.00 93.00 70 GLU A C 1
ATOM 526 O O . GLU A 1 70 ? 3.588 2.150 -6.824 1.00 93.00 70 GLU A O 1
ATOM 531 N N . ARG A 1 71 ? 5.283 1.195 -5.699 1.00 90.19 71 ARG A N 1
ATOM 532 C CA . ARG A 1 71 ? 5.984 0.712 -6.903 1.00 90.19 71 ARG A CA 1
ATOM 533 C C . ARG A 1 71 ? 5.205 -0.362 -7.657 1.00 90.19 71 ARG A C 1
ATOM 535 O O . ARG A 1 71 ? 5.222 -0.343 -8.883 1.00 90.19 71 ARG A O 1
ATOM 542 N N . ILE A 1 72 ? 4.544 -1.279 -6.947 1.00 89.69 72 ILE A N 1
ATOM 543 C CA . ILE A 1 72 ? 3.706 -2.320 -7.559 1.00 89.69 72 ILE A CA 1
ATOM 544 C C . ILE A 1 72 ? 2.532 -1.674 -8.303 1.00 89.69 72 ILE A C 1
ATOM 546 O O . ILE A 1 72 ? 2.333 -1.971 -9.475 1.00 89.69 72 ILE A O 1
ATOM 550 N N . TRP A 1 73 ? 1.794 -0.764 -7.660 1.00 89.69 73 TRP A N 1
ATOM 551 C CA . TRP A 1 73 ? 0.636 -0.100 -8.275 1.00 89.69 73 TRP A CA 1
ATOM 552 C C . TRP A 1 73 ? 1.032 0.873 -9.381 1.00 89.69 73 TRP A C 1
ATOM 554 O O . TRP A 1 73 ? 0.290 1.032 -10.340 1.00 89.69 73 TRP A O 1
ATOM 564 N N . SER A 1 74 ? 2.195 1.517 -9.274 1.00 89.56 74 SER A N 1
ATOM 565 C CA . SER A 1 74 ? 2.684 2.432 -10.311 1.00 89.56 74 SER A CA 1
ATOM 566 C C . SER A 1 74 ? 3.244 1.713 -11.540 1.00 89.56 74 SER A C 1
ATOM 568 O O . SER A 1 74 ? 3.519 2.357 -12.555 1.00 89.56 74 SER A O 1
ATOM 570 N N . HIS A 1 75 ? 3.477 0.402 -11.460 1.00 86.69 75 HIS A N 1
ATOM 571 C CA . HIS A 1 75 ? 4.071 -0.349 -12.554 1.00 86.69 75 HIS A CA 1
ATOM 572 C C . HIS A 1 75 ? 3.084 -0.522 -13.708 1.00 86.69 75 HIS A C 1
ATOM 574 O O . HIS A 1 75 ? 1.990 -1.047 -13.534 1.00 86.69 75 HIS A O 1
ATOM 580 N N . GLY A 1 76 ? 3.501 -0.132 -14.913 1.00 75.12 76 GLY A N 1
ATOM 581 C CA . GLY A 1 76 ? 2.699 -0.312 -16.123 1.00 75.12 76 GLY A CA 1
ATOM 582 C C . GLY A 1 76 ? 1.542 0.678 -16.284 1.00 75.12 76 GLY A C 1
ATOM 583 O O . GLY A 1 76 ? 0.840 0.592 -17.292 1.00 75.12 76 GLY A O 1
ATOM 584 N N . LEU A 1 77 ? 1.375 1.635 -15.359 1.00 80.06 77 LEU A N 1
ATOM 585 C CA . LEU A 1 77 ? 0.420 2.731 -15.527 1.00 80.06 77 LEU A CA 1
ATOM 586 C C . LEU A 1 77 ? 0.845 3.619 -16.692 1.00 80.06 77 LEU A C 1
ATOM 588 O O . LEU A 1 77 ? 1.954 4.157 -16.709 1.00 80.06 77 LEU A O 1
ATOM 592 N N . GLN A 1 78 ? -0.061 3.795 -17.649 1.00 68.81 78 GLN A N 1
ATOM 593 C CA . GLN A 1 78 ? 0.166 4.662 -18.807 1.00 68.81 78 GLN A CA 1
ATOM 594 C C . GLN A 1 78 ? 0.002 6.140 -18.434 1.00 68.81 78 GLN A C 1
ATOM 596 O O . GLN A 1 78 ? 0.678 7.008 -18.984 1.00 68.81 78 GLN A O 1
ATOM 601 N N . THR A 1 79 ? -0.854 6.429 -17.450 1.00 74.94 79 THR A N 1
ATOM 602 C CA . THR A 1 79 ? -1.095 7.778 -16.930 1.00 74.94 79 THR A CA 1
ATOM 603 C C . THR A 1 79 ? -1.071 7.776 -15.410 1.00 74.94 79 THR A C 1
ATOM 605 O O . THR A 1 79 ? -1.759 6.984 -14.774 1.00 74.94 79 THR A O 1
ATOM 608 N N . LYS A 1 80 ? -0.303 8.684 -14.800 1.00 76.38 80 LYS A N 1
ATOM 609 C CA . LYS A 1 80 ? -0.307 8.846 -13.342 1.00 76.38 80 LYS A CA 1
ATOM 610 C C . LYS A 1 80 ? -1.505 9.694 -12.920 1.00 76.38 80 LYS A C 1
ATOM 612 O O . LYS A 1 80 ? -1.534 10.892 -13.192 1.00 76.38 80 LYS A O 1
ATOM 617 N N . LYS A 1 81 ? -2.472 9.077 -12.242 1.00 78.31 81 LYS A N 1
ATOM 618 C CA . LYS A 1 81 ? -3.553 9.774 -11.532 1.00 78.31 81 LYS A CA 1
ATOM 619 C C . LYS A 1 81 ? -3.093 10.048 -10.094 1.00 78.31 81 LYS A C 1
ATOM 621 O O . LYS A 1 81 ? -2.612 9.140 -9.423 1.00 78.31 81 LYS A O 1
ATOM 626 N N . GLY A 1 82 ? -3.206 11.298 -9.642 1.00 83.94 82 GLY A N 1
ATOM 627 C CA . GLY A 1 82 ? -2.880 11.697 -8.265 1.00 83.94 82 GLY A CA 1
ATOM 628 C C . GLY A 1 82 ? -1.400 11.561 -7.867 1.00 83.94 82 GLY A C 1
ATOM 629 O O . GLY A 1 82 ? -0.517 11.353 -8.702 1.00 83.94 82 GLY A O 1
ATOM 630 N N . LYS A 1 83 ? -1.117 11.721 -6.564 1.00 88.88 83 LYS A N 1
ATOM 631 C CA . LYS A 1 83 ? 0.246 11.593 -5.995 1.00 88.88 83 LYS A CA 1
ATOM 632 C C . LYS A 1 83 ? 0.571 10.180 -5.490 1.00 88.88 83 LYS A C 1
ATOM 634 O O . LYS A 1 83 ? 1.738 9.892 -5.244 1.00 88.88 83 LYS A O 1
ATOM 639 N N . SER A 1 84 ? -0.444 9.329 -5.325 1.00 92.19 84 SER A N 1
ATOM 640 C CA . SER A 1 84 ? -0.322 7.902 -5.001 1.00 92.19 84 SER A CA 1
ATOM 641 C C . SER A 1 84 ? -1.218 7.104 -5.949 1.00 92.19 84 SER A C 1
ATOM 643 O O . SER A 1 84 ? -2.430 7.327 -6.005 1.00 92.19 84 SER A O 1
ATOM 645 N N . ALA A 1 85 ? -0.620 6.178 -6.691 1.00 92.44 85 ALA A N 1
ATOM 646 C CA . ALA A 1 85 ? -1.306 5.215 -7.542 1.00 92.44 85 ALA A CA 1
ATOM 647 C C . ALA A 1 85 ? -2.203 4.291 -6.710 1.00 92.44 85 ALA A C 1
ATOM 649 O O . ALA A 1 85 ? -3.329 3.993 -7.106 1.00 92.44 85 ALA A O 1
ATOM 650 N N . VAL A 1 86 ? -1.733 3.898 -5.520 1.00 92.88 86 VAL A N 1
ATOM 651 C CA . VAL A 1 86 ? -2.520 3.090 -4.578 1.00 92.88 86 VAL A CA 1
ATOM 652 C C . VAL A 1 86 ? -3.761 3.859 -4.129 1.00 92.88 86 VAL A C 1
ATOM 654 O O . VAL A 1 86 ? -4.867 3.330 -4.218 1.00 92.88 86 VAL A O 1
ATOM 657 N N . TRP A 1 87 ? -3.600 5.114 -3.688 1.00 94.44 87 TRP A N 1
ATOM 658 C CA . TRP A 1 87 ? -4.731 5.933 -3.237 1.00 94.44 87 TRP A CA 1
ATOM 659 C C . TRP A 1 87 ? -5.724 6.214 -4.360 1.00 94.44 87 TRP A C 1
ATOM 661 O O . TRP A 1 87 ? -6.929 6.147 -4.147 1.00 94.44 87 TRP A O 1
ATOM 671 N N . SER A 1 88 ? -5.227 6.490 -5.565 1.00 92.62 88 SER A N 1
ATOM 672 C CA . SER A 1 88 ? -6.088 6.755 -6.717 1.00 92.62 88 SER A CA 1
ATOM 673 C C . SER A 1 88 ? -6.926 5.532 -7.080 1.00 92.62 88 SER A C 1
ATOM 675 O O . SER A 1 88 ? -8.127 5.668 -7.279 1.00 92.62 88 SER A O 1
ATOM 677 N N . HIS A 1 89 ? -6.333 4.332 -7.070 1.00 91.81 89 HIS A N 1
ATOM 678 C CA . HIS A 1 89 ? -7.094 3.099 -7.270 1.00 91.81 89 HIS A CA 1
ATOM 679 C C . HIS A 1 89 ? -8.131 2.887 -6.155 1.00 91.81 89 HIS A C 1
ATOM 681 O O . HIS A 1 89 ? -9.273 2.541 -6.439 1.00 91.81 89 HIS A O 1
ATOM 687 N N . LEU A 1 90 ? -7.772 3.146 -4.894 1.00 92.44 90 LEU A N 1
ATOM 688 C CA . LEU A 1 90 ? -8.716 3.070 -3.776 1.00 92.44 90 LEU A CA 1
ATOM 689 C C . LEU A 1 90 ? -9.912 4.015 -3.968 1.00 92.44 90 LEU A C 1
ATOM 691 O O . LEU A 1 90 ? -11.046 3.599 -3.748 1.00 92.44 90 LEU A O 1
ATOM 695 N N . LEU A 1 91 ? -9.682 5.259 -4.399 1.00 92.75 91 LEU A N 1
ATOM 696 C CA . LEU A 1 91 ? -10.759 6.212 -4.684 1.00 92.75 91 LEU A CA 1
ATOM 697 C C . LEU A 1 91 ? -11.672 5.717 -5.808 1.00 92.75 91 LEU A C 1
ATOM 699 O O . LEU A 1 91 ? -12.886 5.709 -5.630 1.00 92.75 91 LEU A O 1
ATOM 703 N N . SER A 1 92 ? -11.109 5.231 -6.915 1.00 89.94 92 SER A N 1
ATOM 704 C CA . SER A 1 92 ? -11.919 4.680 -8.006 1.00 89.94 92 SER A CA 1
ATOM 705 C C . SER A 1 92 ? -12.701 3.433 -7.570 1.00 89.94 92 SER A C 1
ATOM 707 O O . SER A 1 92 ? -13.854 3.271 -7.953 1.00 89.94 92 SER A O 1
ATOM 709 N N . TYR A 1 93 ? -12.131 2.592 -6.700 1.00 90.81 93 TYR A N 1
ATOM 710 C CA . TYR A 1 93 ? -12.853 1.470 -6.090 1.00 90.81 93 TYR A CA 1
ATOM 711 C C . TYR A 1 93 ? -14.033 1.952 -5.234 1.00 90.81 93 TYR A C 1
ATOM 713 O O . TYR A 1 93 ? -15.130 1.405 -5.321 1.00 90.81 93 TYR A O 1
ATOM 721 N N . GLN A 1 94 ? -13.835 3.003 -4.433 1.00 90.62 94 GLN A N 1
ATOM 722 C CA . GLN A 1 94 ? -14.907 3.602 -3.639 1.00 90.62 94 GLN A CA 1
ATOM 723 C C . GLN A 1 94 ? -16.042 4.142 -4.525 1.00 90.62 94 GLN A C 1
ATOM 725 O O . GLN A 1 94 ? -17.205 3.918 -4.198 1.00 90.62 94 GLN A O 1
ATOM 730 N N . GLU A 1 95 ? -15.726 4.808 -5.637 1.00 88.81 95 GLU A N 1
ATOM 731 C CA . GLU A 1 95 ? -16.721 5.329 -6.587 1.00 88.81 95 GLU A CA 1
ATOM 732 C C . GLU A 1 95 ? -17.560 4.206 -7.219 1.00 88.81 95 GLU A C 1
ATOM 734 O O . GLU A 1 95 ? -18.786 4.320 -7.299 1.00 88.81 95 GLU A O 1
ATOM 739 N N . VAL A 1 96 ? -16.922 3.098 -7.618 1.00 86.62 96 VAL A N 1
ATOM 740 C CA . VAL A 1 96 ? -17.611 1.923 -8.184 1.00 86.62 96 VAL A CA 1
ATOM 741 C C . VAL A 1 96 ? -18.562 1.299 -7.163 1.00 86.62 96 VAL A C 1
ATOM 743 O O . VAL A 1 96 ? -19.721 1.023 -7.481 1.00 86.62 96 VAL A O 1
ATOM 746 N N . GLU A 1 97 ? -18.113 1.127 -5.921 1.00 85.31 97 GLU A N 1
ATOM 747 C CA . GLU A 1 97 ? -18.938 0.542 -4.861 1.00 85.31 97 GLU A CA 1
ATOM 748 C C . GLU A 1 97 ? -20.116 1.448 -4.475 1.00 85.31 97 GLU A C 1
ATOM 750 O O . GLU A 1 97 ? -21.217 0.959 -4.224 1.00 85.31 97 GLU A O 1
ATOM 755 N N . GLU A 1 98 ? -19.928 2.771 -4.474 1.00 82.44 98 GLU A N 1
ATOM 756 C CA . GLU A 1 98 ? -21.013 3.731 -4.236 1.00 82.44 98 GLU A CA 1
ATOM 757 C C . GLU A 1 98 ? -22.052 3.712 -5.373 1.00 82.44 98 GLU A C 1
ATOM 759 O O . GLU A 1 98 ? -23.257 3.757 -5.106 1.00 82.44 98 GLU A O 1
ATOM 764 N N . CYS A 1 99 ? -21.622 3.537 -6.629 1.00 76.69 99 CYS A N 1
ATOM 765 C CA . CYS A 1 99 ? -22.531 3.316 -7.759 1.00 76.69 99 CYS A CA 1
ATOM 766 C C . CYS A 1 99 ? -23.293 1.985 -7.646 1.00 76.69 99 CYS A C 1
ATOM 768 O O . CYS A 1 99 ? -24.470 1.913 -8.002 1.00 76.69 99 CYS A O 1
ATOM 770 N N . ASN A 1 100 ? -22.650 0.926 -7.152 1.00 75.00 100 ASN A N 1
ATOM 771 C CA . ASN A 1 100 ? -23.267 -0.391 -6.992 1.00 75.00 100 ASN A CA 1
ATOM 772 C C . ASN A 1 100 ? -24.327 -0.404 -5.873 1.00 75.00 100 ASN A C 1
ATOM 774 O O . ASN A 1 100 ? -25.413 -0.956 -6.048 1.00 75.00 100 ASN A O 1
ATOM 778 N N . GLU A 1 101 ? -24.066 0.268 -4.746 1.00 64.38 101 GLU A N 1
ATOM 779 C CA . GLU A 1 101 ? -25.038 0.420 -3.652 1.00 64.38 101 GLU A CA 1
ATOM 780 C C . GLU A 1 101 ? -26.287 1.210 -4.081 1.00 64.38 101 GLU A C 1
ATOM 782 O O . GLU A 1 101 ? -27.395 0.876 -3.666 1.00 64.38 101 GLU A O 1
ATOM 787 N N . MET A 1 102 ? -26.140 2.204 -4.963 1.00 59.12 102 MET A N 1
ATOM 788 C CA . MET A 1 102 ? -27.267 2.983 -5.496 1.00 59.12 102 MET A CA 1
ATOM 789 C C . MET A 1 102 ? -28.107 2.217 -6.537 1.00 59.12 102 MET A C 1
ATOM 791 O O . MET A 1 102 ? -29.251 2.588 -6.792 1.00 59.12 102 MET A O 1
ATOM 795 N N . ASN A 1 103 ? -27.568 1.136 -7.113 1.00 56.75 103 ASN A N 1
ATOM 796 C CA . ASN A 1 103 ? -28.267 0.254 -8.056 1.00 56.75 103 ASN A CA 1
ATOM 797 C C . ASN A 1 103 ? -28.957 -0.949 -7.385 1.00 56.75 103 ASN A C 1
ATOM 799 O O . ASN A 1 103 ? -29.633 -1.724 -8.067 1.00 56.75 103 ASN A O 1
ATOM 803 N N . LYS A 1 104 ? -28.829 -1.126 -6.062 1.00 48.50 104 LYS A N 1
ATOM 804 C CA . LYS A 1 104 ? -29.639 -2.117 -5.343 1.00 48.50 104 LYS A CA 1
ATOM 805 C C . LYS A 1 104 ? -31.097 -1.641 -5.309 1.00 48.50 104 LYS A C 1
ATOM 807 O O . LYS A 1 104 ? -31.340 -0.491 -4.941 1.00 48.50 104 LYS A O 1
ATOM 812 N N . PRO A 1 105 ? -32.079 -2.491 -5.664 1.00 48.34 105 PRO A N 1
ATOM 813 C CA . PRO A 1 105 ? -33.480 -2.128 -5.521 1.00 48.34 105 PRO A CA 1
ATOM 814 C C . PRO A 1 105 ? -33.748 -1.793 -4.052 1.00 48.34 105 PRO A C 1
ATOM 816 O O . PRO A 1 105 ? -33.517 -2.609 -3.162 1.00 48.34 105 PRO A O 1
ATOM 819 N N . VAL A 1 106 ? -34.194 -0.563 -3.804 1.00 53.03 106 VAL A N 1
ATOM 820 C CA . VAL A 1 106 ? -34.658 -0.124 -2.491 1.00 53.03 106 VAL A CA 1
ATOM 821 C C . VAL A 1 106 ? -35.875 -0.974 -2.137 1.00 53.03 106 VAL A C 1
ATOM 823 O O . VAL A 1 106 ? -36.957 -0.764 -2.683 1.00 53.03 106 VAL A O 1
ATOM 826 N N . ASP A 1 107 ? -35.711 -1.943 -1.237 1.00 49.84 107 ASP A N 1
ATOM 827 C CA . ASP A 1 107 ? -36.845 -2.623 -0.618 1.00 49.84 107 ASP A CA 1
ATOM 828 C C . ASP A 1 107 ? -37.659 -1.584 0.185 1.00 49.84 107 ASP A C 1
ATOM 830 O O . ASP A 1 107 ? -37.141 -0.993 1.138 1.00 49.84 107 ASP A O 1
ATOM 834 N N . PRO A 1 108 ? -38.942 -1.337 -0.144 1.00 49.34 108 PRO A N 1
ATOM 835 C CA . PRO A 1 108 ? -39.733 -0.236 0.415 1.00 49.34 108 PRO A CA 1
ATOM 836 C C . PRO A 1 108 ? -40.273 -0.527 1.830 1.00 49.34 108 PRO A C 1
ATOM 838 O O . PRO A 1 108 ? -41.404 -0.167 2.152 1.00 49.34 108 PRO A O 1
ATOM 841 N N . LYS A 1 109 ? -39.512 -1.211 2.696 1.00 49.72 109 LYS A N 1
ATOM 842 C CA . LYS A 1 109 ? -39.994 -1.667 4.018 1.00 49.72 109 LYS A CA 1
ATOM 843 C C . LYS A 1 109 ? -39.295 -1.077 5.243 1.00 49.72 109 LYS A C 1
ATOM 845 O O . LYS A 1 109 ? -39.582 -1.514 6.352 1.00 49.72 109 LYS A O 1
ATOM 850 N N . THR A 1 110 ? -38.461 -0.050 5.101 1.00 43.16 110 THR A N 1
ATOM 851 C CA . THR A 1 110 ? -37.841 0.626 6.263 1.00 43.16 110 THR A CA 1
ATOM 852 C C . THR A 1 110 ? -38.122 2.125 6.323 1.00 43.16 110 THR A C 1
ATOM 854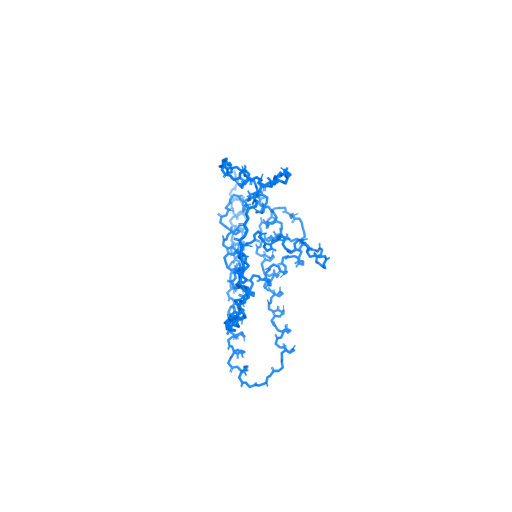 O O . THR A 1 110 ? -37.253 2.906 6.701 1.00 43.16 110 THR A O 1
ATOM 857 N N . LEU A 1 111 ? -39.343 2.539 5.983 1.00 44.47 111 LEU A N 1
ATOM 858 C CA . LEU A 1 111 ? -39.848 3.867 6.330 1.00 44.47 111 LEU A CA 1
ATOM 859 C C . LEU A 1 111 ? -40.979 3.733 7.349 1.00 44.47 111 LEU A C 1
ATOM 861 O O . LEU A 1 111 ? -42.147 3.638 6.995 1.00 44.47 111 LEU A O 1
ATOM 865 N N . THR A 1 112 ? -40.619 3.769 8.626 1.00 43.00 112 THR A N 1
ATOM 866 C CA . THR A 1 112 ? -41.511 4.275 9.674 1.00 43.00 112 THR A CA 1
ATOM 867 C C . THR A 1 112 ? -40.706 5.232 10.544 1.00 43.00 112 THR A C 1
ATOM 869 O O . THR A 1 112 ? -39.913 4.772 11.367 1.00 43.00 112 THR A O 1
ATOM 872 N N . PRO A 1 113 ? -40.863 6.554 10.378 1.00 44.00 113 PRO A N 1
ATOM 873 C CA . PRO A 1 113 ? -40.568 7.498 11.434 1.00 44.00 113 PRO A CA 1
ATOM 874 C C . PRO A 1 113 ? -41.834 7.598 12.290 1.00 44.00 113 PRO A C 1
ATOM 876 O O . PRO A 1 113 ? -42.768 8.294 11.907 1.00 44.00 113 PRO A O 1
ATOM 879 N N . ASP A 1 114 ? -41.914 6.888 13.417 1.00 36.59 114 ASP A N 1
ATOM 880 C CA . ASP A 1 114 ? -42.959 7.200 14.400 1.00 36.59 114 ASP A CA 1
ATOM 881 C C . ASP A 1 114 ? -42.429 8.270 15.357 1.00 36.59 114 ASP A C 1
ATOM 883 O O . ASP A 1 114 ? -41.828 8.000 16.397 1.00 36.59 114 ASP A O 1
ATOM 887 N N . LEU A 1 115 ? -42.574 9.514 14.913 1.00 45.41 115 LEU A N 1
ATOM 888 C CA . LEU A 1 115 ? -42.452 10.721 15.714 1.00 45.41 115 LEU A CA 1
ATOM 889 C C . LEU A 1 115 ? -43.830 11.378 15.691 1.00 45.41 115 LEU A C 1
ATOM 891 O O . LEU A 1 115 ? -44.107 12.235 14.856 1.00 45.41 115 LEU A O 1
ATOM 895 N N . SER A 1 116 ? -44.686 10.956 16.619 1.00 39.94 116 SER A N 1
ATOM 896 C CA . SER A 1 116 ? -46.010 11.540 16.827 1.00 39.94 116 SER A CA 1
ATOM 897 C C . SER A 1 116 ? -46.214 11.837 18.314 1.00 39.94 116 SER A C 1
ATOM 899 O O . SER A 1 116 ? -46.880 11.107 19.042 1.00 39.94 116 SER A O 1
ATOM 901 N N . ILE A 1 117 ? -45.613 12.933 18.782 1.00 46.50 117 ILE A N 1
ATOM 902 C CA . ILE A 1 117 ? -46.071 13.647 19.979 1.00 46.50 117 ILE A CA 1
ATOM 903 C C . ILE A 1 117 ? -47.302 14.457 19.568 1.00 46.50 117 ILE A C 1
ATOM 905 O O . ILE A 1 117 ? -47.160 15.352 18.737 1.00 46.50 117 ILE A O 1
ATOM 909 N N . SER A 1 118 ? -48.472 14.175 20.156 1.00 37.75 118 SER A N 1
ATOM 910 C CA . SER A 1 118 ? -49.461 15.162 20.649 1.00 37.75 118 SER A CA 1
ATOM 911 C C . SER A 1 118 ? -50.791 14.502 21.030 1.00 37.75 118 SER A C 1
ATOM 913 O O . SER A 1 118 ? -51.377 13.785 20.226 1.00 37.75 118 SER A O 1
ATOM 915 N N . GLY A 1 119 ? -51.303 14.837 22.221 1.00 33.53 119 GLY A N 1
ATOM 916 C CA . GLY A 1 119 ? -52.722 14.697 22.572 1.00 33.53 119 GLY A CA 1
ATOM 917 C C . GLY A 1 119 ? -52.984 14.388 24.054 1.00 33.53 119 GLY A C 1
ATOM 918 O O . GLY A 1 119 ? -52.773 13.247 24.455 1.00 33.53 119 GLY A O 1
ATOM 919 N N . PRO A 1 120 ? -53.437 15.362 24.870 1.00 48.34 120 PRO A N 1
ATOM 920 C CA . PRO A 1 120 ? -53.875 15.145 26.248 1.00 48.34 120 PRO A CA 1
ATOM 921 C C . PRO A 1 120 ? -55.397 14.927 26.323 1.00 48.34 120 PRO A C 1
ATOM 923 O O . PRO A 1 120 ? -56.135 15.626 25.638 1.00 48.34 120 PRO A O 1
ATOM 926 N N . ASP A 1 121 ? -55.867 14.017 27.180 1.00 36.47 121 ASP A N 1
ATOM 927 C CA . ASP A 1 121 ? -57.216 14.082 27.778 1.00 36.47 121 ASP A CA 1
ATOM 928 C C . ASP A 1 121 ? -57.320 13.150 29.007 1.00 36.47 121 ASP A C 1
ATOM 930 O O . ASP A 1 121 ? -56.456 12.280 29.180 1.00 36.47 121 ASP A O 1
ATOM 934 N N . PRO A 1 122 ? -58.292 13.354 29.921 1.00 45.75 122 PRO A N 1
ATOM 935 C CA . PRO A 1 122 ? -58.116 13.161 31.343 1.00 45.75 122 PRO A CA 1
ATOM 936 C C . PRO A 1 122 ? -59.073 12.063 31.848 1.00 45.75 122 PRO A C 1
ATOM 938 O O . PRO A 1 122 ? -59.838 11.449 31.111 1.00 45.75 122 PRO A O 1
ATOM 941 N N . ASP A 1 123 ? -59.062 11.894 33.163 1.00 31.88 123 ASP A N 1
ATOM 942 C CA . ASP A 1 123 ? -60.187 11.396 33.950 1.00 31.88 123 ASP A CA 1
ATOM 943 C C . ASP A 1 123 ? -60.499 9.886 33.897 1.00 31.88 123 ASP A C 1
ATOM 945 O O . ASP A 1 123 ? -61.230 9.377 33.048 1.00 31.88 123 ASP A O 1
ATOM 949 N N . LYS A 1 124 ? -59.992 9.179 34.919 1.00 35.62 124 LYS A N 1
ATOM 950 C CA . LYS A 1 124 ? -60.786 8.263 35.758 1.00 35.62 124 LYS A CA 1
ATOM 951 C C . LYS A 1 124 ? -60.045 7.922 37.063 1.00 35.62 124 LYS A C 1
ATOM 953 O O . LYS A 1 124 ? -59.057 7.194 37.085 1.00 35.62 124 LYS A O 1
ATOM 958 N N . GLN A 1 125 ? -60.570 8.506 38.140 1.00 30.28 125 GLN A N 1
ATOM 959 C CA . GLN A 1 125 ? -60.626 8.040 39.539 1.00 30.28 125 GLN A CA 1
ATOM 960 C C . GLN A 1 125 ? -60.712 6.489 39.654 1.00 30.28 125 GLN A C 1
ATOM 962 O O . GLN A 1 125 ? -61.300 5.863 38.782 1.00 30.28 125 GLN A O 1
ATOM 967 N N . GLU A 1 126 ? -60.207 5.758 40.662 1.00 28.66 126 GLU A N 1
ATOM 968 C CA . GLU A 1 126 ? -60.167 6.006 42.111 1.00 28.66 126 GLU A CA 1
ATOM 969 C C . GLU A 1 126 ? -59.345 4.901 42.862 1.00 28.66 126 GLU A C 1
ATOM 971 O O . GLU A 1 126 ? -59.375 3.741 42.464 1.00 28.66 126 GLU A O 1
ATOM 976 N N . LYS A 1 127 ? -58.716 5.276 44.000 1.00 30.72 127 LYS A N 1
ATOM 977 C CA . LYS A 1 127 ? -58.472 4.522 45.274 1.00 30.72 127 LYS A CA 1
ATOM 978 C C . LYS A 1 127 ? -57.631 3.218 45.312 1.00 30.72 127 LYS A C 1
ATOM 980 O O . LYS A 1 127 ? -58.099 2.157 44.928 1.00 30.72 127 LYS A O 1
ATOM 985 N N . ASN A 1 128 ? -56.482 3.224 46.011 1.00 27.69 128 ASN A N 1
ATOM 986 C CA . ASN A 1 128 ? -56.336 3.005 47.476 1.00 27.69 128 ASN A CA 1
ATOM 987 C C . ASN A 1 128 ? -54.897 2.607 47.906 1.00 27.69 128 ASN A C 1
ATOM 989 O O . ASN A 1 128 ? -54.068 2.199 47.102 1.00 27.69 128 ASN A O 1
ATOM 993 N N . HIS A 1 129 ? -54.625 2.809 49.201 1.00 33.47 129 HIS A N 1
ATOM 994 C CA . HIS A 1 129 ? -53.360 2.709 49.946 1.00 33.47 129 HIS A CA 1
ATOM 995 C C . HIS A 1 129 ? -52.579 1.383 49.837 1.00 33.47 129 HIS A C 1
ATOM 997 O O . HIS A 1 129 ? -53.180 0.324 49.745 1.00 33.47 129 HIS A O 1
ATOM 1003 N N . GLU A 1 130 ? -51.242 1.438 49.954 1.00 30.89 130 GLU A N 1
ATOM 1004 C CA . GLU A 1 130 ? -50.507 0.962 51.150 1.00 30.89 130 GLU A CA 1
ATOM 1005 C C . GLU A 1 130 ? -48.989 1.183 50.968 1.00 30.89 130 GLU A C 1
ATOM 1007 O O . GLU A 1 130 ? -48.378 0.782 49.975 1.00 30.89 130 GLU A O 1
ATOM 1012 N N . LYS A 1 131 ? -48.346 1.805 51.959 1.00 38.34 131 LYS A N 1
ATOM 1013 C CA . LYS A 1 131 ? -46.886 1.885 52.070 1.00 38.34 131 LYS A CA 1
ATOM 1014 C C . LYS A 1 131 ? -46.333 0.496 52.386 1.00 38.34 131 LYS A C 1
ATOM 1016 O O . LYS A 1 131 ? -46.602 -0.021 53.463 1.00 38.34 131 LYS A O 1
ATOM 1021 N N . THR A 1 132 ? -45.453 -0.048 51.547 1.00 33.34 132 THR A N 1
ATOM 1022 C CA . THR A 1 132 ? -44.476 -1.043 52.015 1.00 33.34 132 THR A CA 1
ATOM 1023 C C . THR A 1 132 ? -43.090 -0.732 51.461 1.00 33.34 132 THR A C 1
ATOM 1025 O O . THR A 1 132 ? -42.806 -0.823 50.268 1.00 33.34 132 THR A O 1
ATOM 1028 N N . HIS A 1 133 ? -42.196 -0.343 52.370 1.00 44.22 133 HIS A N 1
ATOM 1029 C CA . HIS A 1 133 ? -40.761 -0.355 52.144 1.00 44.22 133 HIS A CA 1
ATOM 1030 C C . HIS A 1 133 ? -40.331 -1.787 51.824 1.00 44.22 133 HIS A C 1
ATOM 1032 O O . HIS A 1 133 ? -40.182 -2.615 52.721 1.00 44.22 133 HIS A O 1
ATOM 1038 N N . ARG A 1 134 ? -40.087 -2.085 50.549 1.00 33.59 134 ARG A N 1
ATOM 1039 C CA . ARG A 1 134 ? -39.384 -3.301 50.146 1.00 33.59 134 ARG A CA 1
ATOM 1040 C C . ARG A 1 134 ? -38.067 -2.898 49.502 1.00 33.59 134 ARG A C 1
ATOM 1042 O O . ARG A 1 134 ? -38.012 -2.544 48.329 1.00 33.59 134 ARG A O 1
ATOM 1049 N N . ARG A 1 135 ? -36.999 -2.934 50.309 1.00 45.69 135 ARG A N 1
ATOM 1050 C CA . ARG A 1 135 ? -35.604 -2.925 49.847 1.00 45.69 135 ARG A CA 1
ATOM 1051 C C . ARG A 1 135 ? -35.445 -4.089 48.866 1.00 45.69 135 ARG A C 1
ATOM 1053 O O . ARG A 1 135 ? -35.309 -5.234 49.289 1.00 45.69 135 ARG A O 1
ATOM 1060 N N . LYS A 1 136 ? -35.559 -3.818 47.564 1.00 39.66 136 LYS A N 1
ATOM 1061 C CA . LYS A 1 136 ? -35.333 -4.818 46.520 1.00 39.66 136 LYS A CA 1
ATOM 1062 C C . LYS A 1 136 ? -33.835 -4.852 46.254 1.00 39.66 136 LYS A C 1
ATOM 1064 O O . LYS A 1 136 ? -33.232 -3.827 45.954 1.00 39.66 136 LYS A O 1
ATOM 1069 N N . GLY A 1 137 ? -33.264 -6.022 46.523 1.00 38.31 137 GLY A N 1
ATOM 1070 C CA . GLY A 1 137 ? -31.836 -6.263 46.620 1.00 38.31 137 GLY A CA 1
ATOM 1071 C C . GLY A 1 137 ? -31.046 -5.768 45.417 1.00 38.31 137 GLY A C 1
ATOM 1072 O O . GLY A 1 137 ? -31.481 -5.835 44.269 1.00 38.31 137 GLY A O 1
ATOM 1073 N N . SER A 1 138 ? -29.849 -5.298 45.732 1.00 46.22 138 SER A N 1
ATOM 1074 C CA . SER A 1 138 ? -28.741 -5.060 44.826 1.00 46.22 138 SER A CA 1
ATOM 1075 C C . SER A 1 138 ? -28.404 -6.326 44.029 1.00 46.22 138 SER A C 1
ATOM 1077 O O . SER A 1 138 ? -27.550 -7.115 44.420 1.00 46.22 138 SER A O 1
ATOM 1079 N N . GLN A 1 139 ? -29.052 -6.501 42.883 1.00 45.66 139 GLN A N 1
ATOM 1080 C CA . GLN A 1 139 ? -28.473 -7.191 41.732 1.00 45.66 139 GLN A CA 1
ATOM 1081 C C . GLN A 1 139 ? -28.215 -6.148 40.647 1.00 45.66 139 GLN A C 1
ATOM 1083 O O . GLN A 1 139 ? -28.753 -6.189 39.547 1.00 45.66 139 GLN A O 1
ATOM 1088 N N . GLY A 1 140 ? -27.374 -5.171 40.992 1.00 42.44 140 GLY A N 1
ATOM 1089 C CA . GLY A 1 140 ? -26.724 -4.306 40.021 1.00 42.44 140 GLY A CA 1
ATOM 1090 C C . GLY A 1 140 ? -25.646 -5.099 39.296 1.00 42.44 140 GLY A C 1
ATOM 1091 O O . GLY A 1 140 ? -24.461 -4.902 39.545 1.00 42.44 140 GLY A O 1
ATOM 1092 N N . ARG A 1 141 ? -26.043 -6.010 38.403 1.00 46.97 141 ARG A N 1
ATOM 1093 C CA . ARG A 1 141 ? -25.165 -6.353 37.289 1.00 46.97 141 ARG A CA 1
ATOM 1094 C C . ARG A 1 141 ? -25.265 -5.154 36.360 1.00 46.97 141 ARG A C 1
ATOM 1096 O O . ARG A 1 141 ? -26.223 -5.037 35.607 1.00 46.97 141 ARG A O 1
ATOM 1103 N N . ILE A 1 142 ? -24.329 -4.218 36.490 1.00 56.91 142 ILE A N 1
ATOM 1104 C CA . ILE A 1 142 ? -24.073 -3.262 35.419 1.00 56.91 142 ILE A CA 1
ATOM 1105 C C . ILE A 1 142 ? -23.668 -4.147 34.243 1.00 56.91 142 ILE A C 1
ATOM 1107 O O . ILE A 1 142 ? -22.551 -4.662 34.203 1.00 56.91 142 ILE A O 1
ATOM 1111 N N . GLU A 1 143 ? -24.614 -4.446 33.354 1.00 58.41 143 GLU A N 1
ATOM 1112 C CA . GLU A 1 143 ? -24.272 -4.954 32.038 1.00 58.41 143 GLU A CA 1
ATOM 1113 C C . GLU A 1 143 ? -23.409 -3.863 31.420 1.00 58.41 143 GLU A C 1
ATOM 1115 O O . GLU A 1 143 ? -23.897 -2.790 31.065 1.00 58.41 143 GLU A O 1
ATOM 1120 N N . LEU A 1 144 ? -22.092 -4.093 31.408 1.00 58.69 144 LEU A N 1
ATOM 1121 C CA . LEU A 1 144 ? -21.187 -3.251 30.648 1.00 58.69 144 LEU A CA 1
ATOM 1122 C C . LEU A 1 144 ? -21.775 -3.153 29.237 1.00 58.69 144 LEU A C 1
ATOM 1124 O O . LEU A 1 144 ? -22.113 -4.201 28.676 1.00 58.69 144 LEU A O 1
ATOM 1128 N N . PRO A 1 145 ? -21.920 -1.944 28.667 1.00 57.53 145 PRO A N 1
ATOM 1129 C CA . PRO A 1 145 ? -22.403 -1.800 27.308 1.00 57.53 145 PRO A CA 1
ATOM 1130 C C . PRO A 1 145 ? -21.557 -2.693 26.403 1.00 57.53 145 PRO A C 1
ATOM 1132 O O . PRO A 1 145 ? -20.353 -2.472 26.256 1.00 57.53 145 PRO A O 1
ATOM 1135 N N . VAL A 1 146 ? -22.164 -3.739 25.839 1.00 69.31 146 VAL A N 1
ATOM 1136 C CA . VAL A 1 146 ? -21.495 -4.594 24.861 1.00 69.31 146 VAL A CA 1
ATOM 1137 C C . VAL A 1 146 ? -21.329 -3.738 23.613 1.00 69.31 146 VAL A C 1
ATOM 1139 O O . VAL A 1 146 ? -22.245 -3.598 22.802 1.00 69.31 146 VAL A O 1
ATOM 1142 N N . LEU A 1 147 ? -20.175 -3.079 23.507 1.00 68.56 147 LEU A N 1
ATOM 1143 C CA . LEU A 1 147 ? -19.838 -2.258 22.355 1.00 68.56 147 LEU A CA 1
ATOM 1144 C C . LEU A 1 147 ? -19.865 -3.152 21.117 1.00 68.56 147 LEU A C 1
ATOM 1146 O O . LEU A 1 147 ? -19.198 -4.188 21.065 1.00 68.56 147 LEU A O 1
ATOM 1150 N N . ARG A 1 148 ? -20.656 -2.763 20.112 1.00 64.12 148 ARG A N 1
ATOM 1151 C CA . ARG A 1 148 ? -20.689 -3.495 18.845 1.00 64.12 148 ARG A CA 1
ATOM 1152 C C . ARG A 1 148 ? -19.286 -3.482 18.229 1.00 64.12 148 ARG A C 1
ATOM 1154 O O . ARG A 1 148 ? -18.695 -2.402 18.139 1.00 64.12 148 ARG A O 1
ATOM 116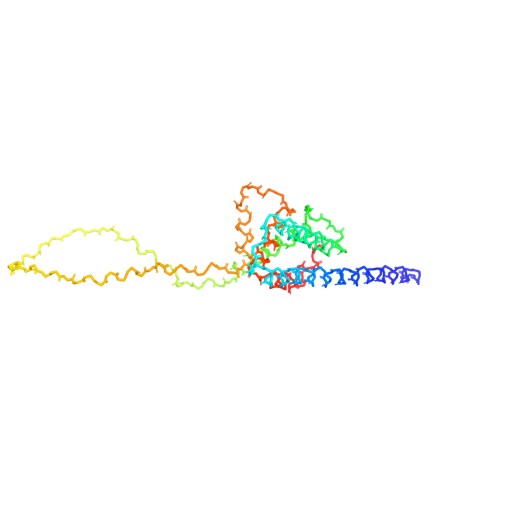1 N N . PRO A 1 149 ? -18.750 -4.636 17.786 1.00 63.53 149 PRO A N 1
ATOM 1162 C CA . PRO A 1 149 ? -17.469 -4.675 17.098 1.00 63.53 149 PRO A CA 1
ATOM 1163 C C . PRO A 1 149 ? -17.468 -3.697 15.925 1.00 63.53 149 PRO A C 1
ATOM 1165 O O . PRO A 1 149 ? -18.384 -3.703 15.100 1.00 63.53 149 PRO A O 1
ATOM 1168 N N . MET A 1 150 ? -16.448 -2.842 15.859 1.00 59.81 150 MET A N 1
ATOM 1169 C CA . MET A 1 150 ? -16.347 -1.843 14.800 1.00 59.81 150 MET A CA 1
ATOM 1170 C C . MET A 1 150 ? -16.316 -2.540 13.429 1.00 59.81 150 MET A C 1
ATOM 1172 O O . MET A 1 150 ? -15.534 -3.486 13.262 1.00 59.81 150 MET A O 1
ATOM 1176 N N . PRO A 1 151 ? -17.108 -2.083 12.439 1.00 67.56 151 PRO A N 1
ATOM 1177 C CA . PRO A 1 151 ? -17.150 -2.711 11.125 1.00 67.56 151 PRO A CA 1
ATOM 1178 C C . PRO A 1 151 ? -15.743 -2.813 10.521 1.00 67.56 151 PRO A C 1
ATOM 1180 O O . PRO A 1 151 ? -14.963 -1.853 10.519 1.00 67.56 151 PRO A O 1
ATOM 1183 N N . LYS A 1 152 ? -15.387 -4.017 10.067 1.00 75.69 152 LYS A N 1
ATOM 1184 C CA . LYS A 1 152 ? -14.123 -4.349 9.391 1.00 75.69 152 LYS A CA 1
ATOM 1185 C C . LYS A 1 152 ? -14.342 -4.300 7.880 1.00 75.69 152 LYS A C 1
ATOM 1187 O O . LYS A 1 152 ? -14.412 -5.340 7.239 1.00 75.69 152 LYS A O 1
ATOM 1192 N N . SER A 1 153 ? -14.521 -3.097 7.343 1.00 87.62 153 SER A N 1
ATOM 1193 C CA . SER A 1 153 ? -14.727 -2.866 5.910 1.00 87.62 153 SER A CA 1
ATOM 1194 C C . SER A 1 153 ? -13.716 -1.851 5.388 1.00 87.62 153 SER A C 1
ATOM 1196 O O . SER A 1 153 ? -13.487 -0.825 6.035 1.00 87.62 153 SER A O 1
ATOM 1198 N N . LEU A 1 154 ? -13.155 -2.133 4.208 1.00 89.56 154 LEU A N 1
ATOM 1199 C CA . LEU A 1 154 ? -12.219 -1.258 3.503 1.00 89.56 154 LEU A CA 1
ATOM 1200 C C . LEU A 1 154 ? -12.809 0.148 3.316 1.00 89.56 154 LEU A C 1
ATOM 1202 O O . LEU A 1 154 ? -12.181 1.131 3.699 1.00 89.56 154 LEU A O 1
ATOM 1206 N N . LEU A 1 155 ? -14.053 0.241 2.836 1.00 91.06 155 LEU A N 1
ATOM 1207 C CA . LEU A 1 155 ? -14.736 1.519 2.605 1.00 91.06 155 LEU A CA 1
ATOM 1208 C C . LEU A 1 155 ? -14.947 2.307 3.903 1.00 91.06 155 LEU A C 1
ATOM 1210 O O . LEU A 1 155 ? -14.781 3.525 3.934 1.00 91.06 155 LEU A O 1
ATOM 1214 N N . SER A 1 156 ? -15.292 1.621 4.997 1.00 90.44 156 SER A N 1
ATOM 1215 C CA . SER A 1 156 ? -15.454 2.276 6.300 1.00 90.44 156 SER A CA 1
ATOM 1216 C C . SER A 1 156 ? -14.139 2.858 6.816 1.00 90.44 156 SER A C 1
ATOM 1218 O O . SER A 1 156 ? -14.139 3.939 7.401 1.00 90.44 156 SER A O 1
ATOM 1220 N N . ASP A 1 157 ? -13.024 2.158 6.615 1.00 92.12 157 ASP A N 1
ATOM 1221 C CA . ASP A 1 157 ? -11.704 2.638 7.031 1.00 92.12 157 ASP A CA 1
ATOM 1222 C C . ASP A 1 157 ? -11.212 3.786 6.153 1.00 92.12 157 ASP A C 1
ATOM 1224 O O . ASP A 1 157 ? -10.691 4.772 6.675 1.00 92.12 157 ASP A O 1
ATOM 1228 N N . MET A 1 158 ? -11.451 3.712 4.843 1.00 93.38 158 MET A N 1
ATOM 1229 C CA . MET A 1 158 ? -11.155 4.807 3.921 1.00 93.38 158 MET A CA 1
ATOM 1230 C C . MET A 1 158 ? -11.890 6.092 4.306 1.00 93.38 158 MET A C 1
ATOM 1232 O O . MET A 1 158 ? -11.254 7.139 4.424 1.00 93.38 158 MET A O 1
ATOM 1236 N N . LYS A 1 159 ? -13.200 6.008 4.581 1.00 91.81 159 LYS A N 1
ATOM 1237 C CA . LYS A 1 159 ? -14.011 7.167 4.992 1.00 91.81 159 LYS A CA 1
ATOM 1238 C C . LYS A 1 159 ? -13.497 7.795 6.286 1.00 91.81 159 LYS A C 1
ATOM 1240 O O . LYS A 1 159 ? -13.409 9.015 6.375 1.00 91.81 159 LYS A O 1
ATOM 1245 N N . LYS A 1 160 ? -13.080 6.985 7.266 1.00 91.50 160 LYS A N 1
ATOM 1246 C CA . LYS A 1 160 ? -12.462 7.499 8.502 1.00 91.50 160 LYS A CA 1
ATOM 1247 C C . LYS A 1 160 ? -11.154 8.228 8.227 1.00 91.50 160 LYS A C 1
ATOM 1249 O O . LYS A 1 160 ? -10.956 9.320 8.739 1.00 91.50 160 LYS A O 1
ATOM 1254 N N . ILE A 1 161 ? -10.275 7.653 7.406 1.00 92.88 161 ILE A N 1
ATOM 1255 C CA . ILE A 1 161 ? -8.978 8.262 7.078 1.00 92.88 161 ILE A CA 1
ATOM 1256 C C . ILE A 1 161 ? -9.163 9.571 6.308 1.00 92.88 161 ILE A C 1
ATOM 1258 O O . ILE A 1 161 ? -8.444 10.532 6.563 1.00 92.88 161 ILE A O 1
ATOM 1262 N N . GLN A 1 162 ? -10.146 9.636 5.409 1.00 91.88 162 GLN A N 1
ATOM 1263 C CA . GLN A 1 162 ? -10.511 10.866 4.703 1.00 91.88 162 GLN A CA 1
ATOM 1264 C C . GLN A 1 162 ? -11.007 11.970 5.651 1.00 91.88 162 GLN A C 1
ATOM 1266 O O . GLN A 1 162 ? -10.813 13.143 5.344 1.00 91.88 162 GLN A O 1
ATOM 1271 N N . GLN A 1 163 ? -11.619 11.610 6.784 1.00 91.50 163 GLN A N 1
ATOM 1272 C CA . GLN A 1 163 ? -12.111 12.549 7.799 1.00 91.50 163 GLN A CA 1
ATOM 1273 C C . GLN A 1 163 ? -11.025 13.034 8.772 1.00 91.50 163 GLN A C 1
ATOM 1275 O O . GLN A 1 163 ? -11.264 13.987 9.510 1.00 91.50 163 GLN A O 1
ATOM 1280 N N . MET A 1 164 ? -9.843 12.409 8.800 1.00 90.06 164 MET A N 1
ATOM 1281 C CA . MET A 1 164 ? -8.760 12.853 9.680 1.00 90.06 164 MET A CA 1
ATOM 1282 C C . MET A 1 164 ? -8.156 14.165 9.165 1.00 90.06 164 MET A C 1
ATOM 1284 O O . MET A 1 164 ? -7.636 14.219 8.052 1.00 90.06 164 MET A O 1
ATOM 1288 N N . SER A 1 165 ? -8.172 15.210 9.996 1.00 87.25 165 SER A N 1
ATOM 1289 C CA . SER A 1 165 ? -7.640 16.541 9.657 1.00 87.25 165 SER A CA 1
ATOM 1290 C C . SER A 1 165 ? -6.121 16.572 9.490 1.00 87.25 165 SER A C 1
ATOM 1292 O O . SER A 1 165 ? -5.591 17.401 8.753 1.00 87.25 165 SER A O 1
ATOM 1294 N N . ASP A 1 166 ? -5.415 15.657 10.150 1.00 91.00 166 ASP A N 1
ATOM 1295 C CA . ASP A 1 166 ? -3.957 15.725 10.271 1.00 91.00 166 ASP A CA 1
ATOM 1296 C C . ASP A 1 166 ? -3.243 15.183 9.021 1.00 91.00 166 ASP A C 1
ATOM 1298 O O . ASP A 1 166 ? -2.082 15.508 8.760 1.00 91.00 166 ASP A O 1
ATOM 1302 N N . ILE A 1 167 ? -3.938 14.380 8.201 1.00 89.25 167 ILE A N 1
ATOM 1303 C CA . ILE A 1 167 ? -3.374 13.721 7.017 1.00 89.25 167 ILE A CA 1
ATOM 1304 C C . ILE A 1 167 ? -4.062 14.215 5.746 1.00 89.25 167 ILE A C 1
ATOM 1306 O O . ILE A 1 167 ? -5.092 13.710 5.307 1.00 89.25 167 ILE A O 1
ATOM 1310 N N . HIS A 1 168 ? -3.422 15.170 5.084 1.00 90.62 168 HIS A N 1
ATOM 1311 C CA . HIS A 1 168 ? -3.955 15.807 3.880 1.00 90.62 168 HIS A CA 1
ATOM 1312 C C . HIS A 1 168 ? -3.394 15.226 2.570 1.00 90.62 168 HIS A C 1
ATOM 1314 O O . HIS A 1 168 ? -3.961 15.467 1.508 1.00 90.62 168 HIS A O 1
ATOM 1320 N N . THR A 1 169 ? -2.308 14.443 2.608 1.00 93.88 169 THR A N 1
ATOM 1321 C CA . THR A 1 169 ? -1.666 13.906 1.392 1.00 93.88 169 THR A CA 1
ATOM 1322 C C . THR A 1 169 ? -2.164 12.507 1.030 1.00 93.88 169 THR A C 1
ATOM 1324 O O . THR A 1 169 ? -2.341 11.672 1.912 1.00 93.88 169 THR A O 1
ATOM 1327 N N . ASP A 1 170 ? -2.307 12.214 -0.267 1.00 93.25 170 ASP A N 1
ATOM 1328 C CA . ASP A 1 170 ? -2.681 10.875 -0.761 1.00 93.25 170 ASP A CA 1
ATOM 1329 C C . ASP A 1 170 ? -1.709 9.793 -0.272 1.00 93.25 170 ASP A C 1
ATOM 1331 O O . ASP A 1 170 ? -2.118 8.747 0.217 1.00 93.25 170 ASP A O 1
ATOM 1335 N N . VAL A 1 171 ? -0.403 10.082 -0.323 1.00 92.75 171 VAL A N 1
ATOM 1336 C CA . VAL A 1 171 ? 0.646 9.180 0.177 1.00 92.75 171 VAL A CA 1
ATOM 1337 C C . VAL A 1 171 ? 0.492 8.949 1.683 1.00 92.75 171 VAL A C 1
ATOM 1339 O O . VAL A 1 171 ? 0.618 7.820 2.156 1.00 92.75 171 VAL A O 1
ATOM 1342 N N . GLY A 1 172 ? 0.188 10.000 2.450 1.00 93.75 172 GLY A N 1
ATOM 1343 C CA . GLY A 1 172 ? -0.087 9.893 3.880 1.00 93.75 172 GLY A CA 1
ATOM 1344 C C . GLY A 1 172 ? -1.329 9.051 4.171 1.00 93.75 172 GLY A C 1
ATOM 1345 O O . GLY A 1 172 ? -1.282 8.188 5.045 1.00 93.75 172 GLY A O 1
ATOM 1346 N N . LYS A 1 173 ? -2.411 9.245 3.408 1.00 94.44 173 LYS A N 1
ATOM 1347 C CA . LYS A 1 173 ? -3.662 8.480 3.537 1.00 94.44 173 LYS A CA 1
ATOM 1348 C C . LYS A 1 173 ? -3.450 7.000 3.211 1.00 94.44 173 LYS A C 1
ATOM 1350 O O . LYS A 1 173 ? -3.881 6.148 3.986 1.00 94.44 173 LYS A O 1
ATOM 1355 N N . THR A 1 174 ? -2.696 6.687 2.155 1.00 94.44 174 THR A N 1
ATOM 1356 C CA . THR A 1 174 ? -2.263 5.316 1.832 1.00 94.44 174 THR A CA 1
ATOM 1357 C C . THR A 1 174 ? -1.475 4.692 2.981 1.00 94.44 174 THR A C 1
ATOM 1359 O O . THR A 1 174 ? -1.798 3.591 3.429 1.00 94.44 174 THR A O 1
ATOM 1362 N N . ARG A 1 175 ? -0.466 5.400 3.508 1.00 93.81 175 ARG A N 1
ATOM 1363 C CA . ARG A 1 175 ? 0.353 4.918 4.634 1.00 93.81 175 ARG A CA 1
ATOM 1364 C C . ARG A 1 175 ? -0.491 4.661 5.883 1.00 93.81 175 ARG A C 1
ATOM 1366 O O . ARG A 1 175 ? -0.319 3.626 6.525 1.00 93.81 175 ARG A O 1
ATOM 1373 N N . ALA A 1 176 ? -1.417 5.563 6.203 1.00 94.44 176 ALA A N 1
ATOM 1374 C CA . ALA A 1 176 ? -2.343 5.405 7.320 1.00 94.44 176 ALA A CA 1
ATOM 1375 C C . ALA A 1 176 ? -3.255 4.183 7.137 1.00 94.44 176 ALA A C 1
ATOM 1377 O O . ALA A 1 176 ? -3.414 3.395 8.069 1.00 94.44 176 ALA A O 1
ATOM 1378 N N . LEU A 1 177 ? -3.789 3.974 5.929 1.00 94.44 177 LEU A N 1
ATOM 1379 C CA . LEU A 1 177 ? -4.653 2.834 5.624 1.00 94.44 177 LEU A CA 1
ATOM 1380 C C . LEU A 1 177 ? -3.905 1.508 5.748 1.00 94.44 177 LEU A C 1
ATOM 1382 O O . LEU A 1 177 ? -4.413 0.579 6.372 1.00 94.44 177 LEU A O 1
ATOM 1386 N N . ILE A 1 178 ? -2.692 1.419 5.199 1.00 93.88 178 ILE A N 1
ATOM 1387 C CA . ILE A 1 178 ? -1.864 0.210 5.294 1.00 93.88 178 ILE A CA 1
ATOM 1388 C C . ILE A 1 178 ? -1.522 -0.084 6.756 1.00 93.88 178 ILE A C 1
ATOM 1390 O O . ILE A 1 178 ? -1.648 -1.231 7.187 1.00 93.88 178 ILE A O 1
ATOM 1394 N N . ARG A 1 179 ? -1.142 0.938 7.534 1.00 92.88 179 ARG A N 1
ATOM 1395 C CA . ARG A 1 179 ? -0.840 0.797 8.966 1.00 92.88 179 ARG A CA 1
ATOM 1396 C C . ARG A 1 179 ? -2.045 0.267 9.744 1.00 92.88 179 ARG A C 1
ATOM 1398 O O . ARG A 1 179 ? -1.924 -0.746 10.428 1.00 92.88 179 ARG A O 1
ATOM 1405 N N . LEU A 1 180 ? -3.216 0.875 9.550 1.00 91.62 180 LEU A N 1
ATOM 1406 C CA . LEU A 1 180 ? -4.469 0.427 10.161 1.00 91.62 180 LEU A CA 1
ATOM 1407 C C . LEU A 1 180 ? -4.825 -1.009 9.742 1.00 91.62 180 LEU A C 1
ATOM 1409 O O . LEU A 1 180 ? -5.222 -1.832 10.567 1.00 91.62 180 LEU A O 1
ATOM 1413 N N . ALA A 1 181 ? -4.662 -1.344 8.463 1.00 90.81 181 ALA A N 1
ATOM 1414 C CA . ALA A 1 181 ? -4.967 -2.673 7.946 1.00 90.81 181 ALA A CA 1
ATOM 1415 C C . ALA A 1 181 ? -4.024 -3.755 8.499 1.00 90.81 181 ALA A C 1
ATOM 1417 O O . ALA A 1 181 ? -4.461 -4.889 8.708 1.00 90.81 181 ALA A O 1
ATOM 1418 N N . LEU A 1 182 ? -2.753 -3.432 8.754 1.00 89.06 182 LEU A N 1
ATOM 1419 C CA . LEU A 1 182 ? -1.799 -4.334 9.408 1.00 89.06 182 LEU A CA 1
ATOM 1420 C C . LEU A 1 182 ? -2.178 -4.591 10.867 1.00 89.06 182 LEU A C 1
ATOM 1422 O O . LEU A 1 182 ? -2.246 -5.750 11.278 1.00 89.06 182 LEU A O 1
ATOM 1426 N N . GLU A 1 183 ? -2.496 -3.536 11.618 1.00 86.62 183 GLU A N 1
ATOM 1427 C CA . GLU A 1 183 ? -2.917 -3.628 13.021 1.00 86.62 183 GLU A CA 1
ATOM 1428 C C . GLU A 1 183 ? -4.188 -4.479 13.170 1.00 86.62 183 GLU A C 1
ATOM 1430 O O . GLU A 1 183 ? -4.276 -5.369 14.019 1.00 86.62 183 GLU A O 1
ATOM 1435 N N . ARG A 1 184 ? -5.144 -4.300 12.251 1.00 85.19 184 ARG A N 1
ATOM 1436 C CA . ARG A 1 184 ? -6.390 -5.081 12.203 1.00 85.19 184 ARG A CA 1
ATOM 1437 C C . ARG A 1 184 ? -6.236 -6.469 11.576 1.00 85.19 184 ARG A C 1
ATOM 1439 O O . ARG A 1 184 ? -7.214 -7.217 11.558 1.00 85.19 184 ARG A O 1
ATOM 1446 N N . LYS A 1 185 ? -5.049 -6.820 11.064 1.00 88.50 185 LYS A N 1
ATOM 1447 C CA . LYS A 1 185 ? -4.761 -8.067 10.323 1.00 88.50 185 LYS A CA 1
ATOM 1448 C C . LYS A 1 185 ? -5.648 -8.257 9.078 1.00 88.50 185 LYS A C 1
ATOM 1450 O O . LYS A 1 185 ? -5.964 -9.379 8.694 1.00 88.50 185 LYS A O 1
ATOM 1455 N N . MET A 1 186 ? -6.039 -7.154 8.438 1.00 88.25 186 MET A N 1
ATOM 1456 C CA . MET A 1 186 ? -6.938 -7.108 7.275 1.00 88.25 186 MET A CA 1
ATOM 1457 C C . MET A 1 186 ? -6.230 -6.772 5.959 1.00 88.25 186 MET A C 1
ATOM 1459 O O . MET A 1 186 ? -6.869 -6.832 4.913 1.00 88.25 186 MET A O 1
ATOM 1463 N N . LEU A 1 187 ? -4.926 -6.458 5.968 1.00 89.88 187 LEU A N 1
ATOM 1464 C CA . LEU A 1 187 ? -4.218 -6.005 4.761 1.00 89.88 187 LEU A CA 1
ATOM 1465 C C . LEU A 1 187 ? -4.405 -6.956 3.567 1.00 89.88 187 LEU A C 1
ATOM 1467 O O . LEU A 1 187 ? -4.768 -6.511 2.486 1.00 89.88 187 LEU A O 1
ATOM 1471 N N . SER A 1 188 ? -4.235 -8.269 3.757 1.00 89.56 188 SER A N 1
ATOM 1472 C CA . SER A 1 188 ? -4.429 -9.231 2.660 1.00 89.56 188 SER A CA 1
ATOM 1473 C C . SER A 1 188 ? -5.866 -9.248 2.130 1.00 89.56 188 SER A C 1
ATOM 1475 O O . SER A 1 188 ? -6.057 -9.396 0.927 1.00 89.56 188 SER A O 1
ATOM 1477 N N . VAL A 1 189 ? -6.862 -9.088 3.005 1.00 89.00 189 VAL A N 1
ATOM 1478 C CA . VAL A 1 189 ? -8.278 -9.042 2.615 1.00 89.00 189 VAL A CA 1
ATOM 1479 C C . VAL A 1 189 ? -8.540 -7.797 1.775 1.00 89.00 189 VAL A C 1
ATOM 1481 O O . VAL A 1 189 ? -9.111 -7.911 0.697 1.00 89.00 189 VAL A O 1
ATOM 1484 N N . TYR A 1 190 ? -8.051 -6.637 2.218 1.00 91.44 190 TYR A N 1
ATOM 1485 C CA . TYR A 1 190 ? -8.216 -5.370 1.503 1.00 91.44 190 TYR A CA 1
ATOM 1486 C C . TYR A 1 190 ? -7.544 -5.398 0.135 1.00 91.44 190 TYR A C 1
ATOM 1488 O O . TYR A 1 190 ? -8.152 -4.992 -0.848 1.00 91.44 190 TYR A O 1
ATOM 1496 N N . LEU A 1 191 ? -6.323 -5.934 0.045 1.00 90.69 191 LEU A N 1
ATOM 1497 C CA . LEU A 1 191 ? -5.644 -6.062 -1.242 1.00 90.69 191 LEU A CA 1
ATOM 1498 C C . LEU A 1 191 ? -6.376 -7.032 -2.175 1.00 90.69 191 LEU A C 1
ATOM 1500 O O . LEU A 1 191 ? -6.530 -6.728 -3.348 1.00 90.69 191 LEU A O 1
ATOM 1504 N N . LYS A 1 192 ? -6.866 -8.174 -1.680 1.00 88.62 192 LYS A N 1
ATOM 1505 C CA . LYS A 1 192 ? -7.648 -9.110 -2.508 1.00 88.62 192 LYS A CA 1
ATOM 1506 C C . LYS A 1 192 ? -8.949 -8.489 -3.011 1.00 88.62 192 LYS A C 1
ATOM 1508 O O . LYS A 1 192 ? -9.283 -8.690 -4.168 1.00 88.62 192 LYS A O 1
ATOM 1513 N N . GLN A 1 193 ? -9.643 -7.745 -2.153 1.00 89.62 193 GLN A N 1
ATOM 1514 C CA . GLN A 1 193 ? -10.866 -7.025 -2.503 1.00 89.62 193 GLN A CA 1
ATOM 1515 C C . GLN A 1 193 ? -10.597 -5.935 -3.550 1.00 89.62 193 GLN A C 1
ATOM 1517 O O . GLN A 1 193 ? -11.318 -5.829 -4.531 1.00 89.62 193 GLN A O 1
ATOM 1522 N N . LEU A 1 194 ? -9.513 -5.171 -3.399 1.00 88.88 194 LEU A N 1
ATOM 1523 C CA . LEU A 1 194 ? -9.135 -4.147 -4.374 1.00 88.88 194 LEU A CA 1
ATOM 1524 C C . LEU A 1 194 ? -8.701 -4.752 -5.722 1.00 88.88 194 LEU A C 1
ATOM 1526 O O . LEU A 1 194 ? -8.878 -4.140 -6.766 1.00 88.88 194 LEU A O 1
ATOM 1530 N N . LEU A 1 195 ? -8.120 -5.955 -5.706 1.00 88.06 195 LEU A N 1
ATOM 1531 C CA . LEU A 1 195 ? -7.646 -6.645 -6.908 1.00 88.06 195 LEU A CA 1
ATOM 1532 C C . LEU A 1 195 ? -8.700 -7.554 -7.561 1.00 88.06 195 LEU A C 1
ATOM 1534 O O . LEU A 1 195 ? -8.419 -8.121 -8.616 1.00 88.06 195 LEU A O 1
ATOM 1538 N N . SER A 1 196 ? -9.879 -7.743 -6.955 1.00 88.56 196 SER A N 1
ATOM 1539 C CA . SER A 1 196 ? -10.921 -8.601 -7.534 1.00 88.56 196 SER A CA 1
ATOM 1540 C C . SER A 1 196 ? -11.649 -7.951 -8.706 1.00 88.56 196 SER A C 1
ATOM 1542 O O . SER A 1 196 ? -12.135 -8.669 -9.577 1.00 88.56 196 SER A O 1
ATOM 1544 N N . ASP A 1 197 ? -11.704 -6.617 -8.752 1.00 85.06 197 ASP A N 1
ATOM 1545 C CA . ASP A 1 197 ? -12.269 -5.886 -9.884 1.00 85.06 197 ASP A CA 1
ATOM 1546 C C . ASP A 1 197 ? -11.213 -5.720 -10.987 1.00 85.06 197 ASP A C 1
ATOM 1548 O O . ASP A 1 197 ? -10.372 -4.815 -10.984 1.00 85.06 197 ASP A O 1
ATOM 1552 N N . THR A 1 198 ? -11.228 -6.654 -11.938 1.00 82.56 198 THR A N 1
ATOM 1553 C CA . THR A 1 198 ? -10.276 -6.650 -13.051 1.00 82.56 198 THR A CA 1
ATOM 1554 C C . THR A 1 198 ? -10.543 -5.548 -14.068 1.00 82.56 198 THR A C 1
ATOM 1556 O O . THR A 1 198 ? -9.618 -5.172 -14.788 1.00 82.56 198 THR A O 1
ATOM 1559 N N . ASP A 1 199 ? -11.775 -5.048 -14.159 1.00 81.25 199 ASP A N 1
ATOM 1560 C CA . ASP A 1 199 ? -12.125 -3.989 -15.106 1.00 81.25 199 ASP A CA 1
ATOM 1561 C C . ASP A 1 199 ? -11.626 -2.642 -14.590 1.00 81.25 199 ASP A C 1
ATOM 1563 O O . ASP A 1 199 ? -10.984 -1.893 -15.333 1.00 81.25 199 ASP A O 1
ATOM 1567 N N . LEU A 1 200 ? -11.780 -2.403 -13.286 1.00 83.38 200 LEU A N 1
ATOM 1568 C CA . LEU A 1 200 ? -11.174 -1.263 -12.615 1.00 83.38 200 LEU A CA 1
ATOM 1569 C C . LEU A 1 200 ? -9.649 -1.273 -12.761 1.00 83.38 200 LEU A C 1
ATOM 1571 O O . LEU A 1 200 ? -9.075 -0.263 -13.165 1.00 83.38 200 LEU A O 1
ATOM 1575 N N . LEU A 1 201 ? -8.996 -2.421 -12.542 1.00 81.81 201 LEU A N 1
ATOM 1576 C CA . LEU A 1 201 ? -7.546 -2.574 -12.722 1.00 81.81 201 LEU A CA 1
ATOM 1577 C C . LEU A 1 201 ? -7.067 -2.246 -14.141 1.00 81.81 201 LEU A C 1
ATOM 1579 O O . LEU A 1 201 ? -5.989 -1.677 -14.304 1.00 81.81 201 LEU A O 1
ATOM 1583 N N . ARG A 1 202 ? -7.846 -2.600 -15.169 1.00 80.38 202 ARG A N 1
ATOM 1584 C CA . ARG A 1 202 ? -7.526 -2.260 -16.568 1.00 80.38 202 ARG A CA 1
ATOM 1585 C C . ARG A 1 202 ? -7.716 -0.776 -16.876 1.00 80.38 202 ARG A C 1
ATOM 1587 O O . ARG A 1 202 ? -7.151 -0.299 -17.854 1.00 80.38 202 ARG A O 1
ATOM 1594 N N . SER A 1 203 ? -8.521 -0.071 -16.081 1.00 77.06 203 SER A N 1
ATOM 1595 C CA . SER A 1 203 ? -8.834 1.353 -16.259 1.00 77.06 203 SER A CA 1
ATOM 1596 C C . SER A 1 203 ? -7.852 2.313 -15.564 1.00 77.06 203 SER A C 1
ATOM 1598 O O . SER A 1 203 ? -7.996 3.540 -15.682 1.00 77.06 203 SER A O 1
ATOM 1600 N N . LEU A 1 204 ? -6.883 1.768 -14.816 1.00 74.94 204 LEU A N 1
ATOM 1601 C CA . LEU A 1 204 ? -5.885 2.538 -14.070 1.00 74.94 204 LEU A CA 1
ATOM 1602 C C . LEU A 1 204 ? -4.908 3.290 -14.978 1.00 74.94 204 LEU A C 1
ATOM 1604 O O . LEU A 1 204 ? -4.320 2.683 -15.901 1.00 74.94 204 LEU A O 1
#

Radius of gyration: 28.55 Å; chains: 1; bounding box: 74×31×91 Å

Secondary structure (DSSP, 8-state):
--HHHHHHHHHHHHHHHHHHHHHHHHHHHHHHHHHHHHHHHHHHTTS---HHHHHHHHHHHHHHHHHHHHHHHHTT-SS--SS-HHHHHHHHHHHHHHHHHHTS---TT-------------------------------------PPPPP--HHHHHHHHHH-TT--SHHHHHHHHHHHHHHTT-HHHHHHHHHH-HHHHHT-

pLDDT: mean 72.85, std 19.31, range [27.69, 94.44]

Organism: NCBI:txid1028688